Protein AF-A0A409WUB3-F1 (afdb_monomer)

pLDDT: mean 91.46, std 8.68, range [53.38, 98.31]

Sequence (181 aa):
MRLVFLELLDRIQNAMQERQILLDDRFRLLSNPNHILDSTLFHSLRDVDKRLANYLSQLVEFHAPPKHINIHPQYVVYHSFLHIALGSQKFLHEARRTLAQLPSLPANTTRRTELSAVLGNAIHDFQRDYFSLRDYGPPPSEFDTAHSSLVLRLPERIKLEALYRRHRLQRLLRRTDNAFS

Foldseek 3Di:
DQVVLVVLLVQLVVLLVVLLVLLVVVLVCLVPPDPVSNVVSVVVNVVSVVSNVVSLVVLVVVVAHDPPDPDGSLQSSLVSLLSQLLSLLVSLVSLVVSLVPDDPDPVCPVVNVVSVVVNVVSVVSNLVSVLVSVVSHDHDPPDDPPVRDPPDDPVRVVVSVVVSVVVVVVVVVVVVVVVVD

Nearest PDB structures (foldseek):
  5ffe-assembly1_A  TM=3.557E-01  e=1.210E+00  Synechocystis sp. PCC 6803
  3hiu-assembly1_A  TM=3.281E-01  e=1.092E+00  Xanthomonas campestris pv. campestris
  4fj3-assembly1_B  TM=2.546E-01  e=5.880E-01  Homo sapiens
  8wf6-assembly2_D  TM=2.613E-01  e=2.366E+00  Homo sapiens

Solvent-accessible surface area (backbone atoms only — not comparable to full-atom values): 10180 Å² total; per-residue (Å²): 109,63,67,62,51,54,52,48,52,50,52,44,53,53,43,52,52,53,44,49,52,48,49,54,55,52,56,52,35,72,79,55,76,48,71,70,59,52,52,52,45,51,53,51,44,53,52,40,52,52,51,44,54,54,49,47,54,58,44,57,72,57,81,57,51,50,91,97,49,94,60,54,44,69,55,55,47,51,50,50,34,48,52,51,23,50,52,31,44,51,50,33,50,51,38,50,50,52,52,70,70,51,67,96,44,80,90,38,48,66,59,50,53,50,39,50,52,52,35,54,52,29,52,52,50,23,52,54,33,43,45,52,33,58,72,74,46,78,79,58,94,87,55,71,65,90,85,62,68,82,91,60,57,69,70,56,43,53,53,52,50,54,52,46,54,52,52,53,51,54,55,52,54,56,53,53,59,67,74,78,110

Structure (mmCIF, N/CA/C/O backbone):
data_AF-A0A409WUB3-F1
#
_entry.id   AF-A0A409WUB3-F1
#
loop_
_atom_site.group_PDB
_atom_site.id
_atom_site.type_symbol
_atom_site.label_atom_id
_atom_site.label_alt_id
_atom_site.label_comp_id
_atom_site.label_asym_id
_atom_site.label_entity_id
_atom_site.label_seq_id
_atom_site.pdbx_PDB_ins_code
_atom_site.Cartn_x
_atom_site.Cartn_y
_atom_site.Cartn_z
_atom_site.occupancy
_atom_site.B_iso_or_equiv
_atom_site.auth_seq_id
_atom_site.auth_comp_id
_atom_site.auth_asym_id
_atom_site.auth_atom_id
_atom_site.pdbx_PDB_model_num
ATOM 1 N N . MET A 1 1 ? 10.260 -9.317 -27.998 1.00 78.56 1 MET A N 1
ATOM 2 C CA . MET A 1 1 ? 10.279 -8.173 -27.054 1.00 78.56 1 MET A CA 1
ATOM 3 C C . MET A 1 1 ? 8.949 -7.430 -26.967 1.00 78.56 1 MET A C 1
ATOM 5 O O . MET A 1 1 ? 8.454 -7.299 -25.861 1.00 78.56 1 MET A O 1
ATOM 9 N N . ARG A 1 2 ? 8.326 -6.994 -28.078 1.00 89.19 2 ARG A N 1
ATOM 10 C CA . ARG A 1 2 ? 7.034 -6.267 -28.036 1.00 89.19 2 ARG A CA 1
ATOM 11 C C . ARG A 1 2 ? 5.908 -7.029 -27.317 1.00 89.19 2 ARG A C 1
ATOM 13 O O . ARG A 1 2 ? 5.259 -6.454 -26.457 1.00 89.19 2 ARG A O 1
ATOM 20 N N . LEU A 1 3 ? 5.698 -8.304 -27.662 1.00 91.81 3 LEU A N 1
ATOM 21 C CA . LEU A 1 3 ? 4.639 -9.134 -27.067 1.00 91.81 3 LEU A CA 1
ATOM 22 C C . LEU A 1 3 ? 4.833 -9.295 -25.550 1.00 91.81 3 LEU A C 1
ATOM 24 O O . LEU A 1 3 ? 3.925 -9.002 -24.788 1.00 91.81 3 LEU A O 1
ATOM 28 N N . VAL A 1 4 ? 6.052 -9.658 -25.135 1.00 93.75 4 VAL A N 1
ATOM 29 C CA . VAL A 1 4 ? 6.435 -9.832 -23.722 1.00 93.75 4 VAL A CA 1
ATOM 30 C C . VAL A 1 4 ? 6.212 -8.551 -22.914 1.00 93.75 4 VAL A C 1
ATOM 32 O O . VAL A 1 4 ? 5.718 -8.606 -21.796 1.00 93.75 4 VAL A O 1
ATOM 35 N N . PHE A 1 5 ? 6.532 -7.387 -23.487 1.00 94.44 5 PHE A N 1
ATOM 36 C CA . PHE A 1 5 ? 6.306 -6.100 -22.830 1.00 94.44 5 PHE A CA 1
ATOM 37 C C . PHE A 1 5 ? 4.817 -5.819 -22.592 1.00 94.44 5 PHE A C 1
ATOM 39 O O . PHE A 1 5 ? 4.431 -5.430 -21.496 1.00 94.44 5 PHE A O 1
ATOM 46 N N . LEU A 1 6 ? 3.976 -6.030 -23.610 1.00 94.81 6 LEU A N 1
ATOM 47 C CA . LEU A 1 6 ? 2.531 -5.813 -23.497 1.00 94.81 6 LEU A CA 1
ATOM 48 C C . LEU A 1 6 ? 1.884 -6.793 -22.515 1.00 94.81 6 LEU A C 1
ATOM 50 O O . LEU A 1 6 ? 1.061 -6.382 -21.705 1.00 94.81 6 LEU A O 1
ATOM 54 N N . GLU A 1 7 ? 2.296 -8.059 -22.544 1.00 96.62 7 GLU A N 1
ATOM 55 C CA . GLU A 1 7 ? 1.851 -9.065 -21.578 1.00 96.62 7 GLU A CA 1
ATOM 56 C C . GLU A 1 7 ? 2.235 -8.680 -20.143 1.00 96.62 7 GLU A C 1
ATOM 58 O O . GLU A 1 7 ? 1.442 -8.836 -19.217 1.00 96.62 7 GLU A O 1
ATOM 63 N N . LEU A 1 8 ? 3.439 -8.137 -19.940 1.00 97.06 8 LEU A N 1
ATOM 64 C CA . LEU A 1 8 ? 3.875 -7.682 -18.625 1.00 97.06 8 LEU A CA 1
ATOM 65 C C . LEU A 1 8 ? 3.038 -6.499 -18.117 1.00 97.06 8 LEU A C 1
ATOM 67 O O . LEU A 1 8 ? 2.667 -6.481 -16.945 1.00 97.06 8 LEU A O 1
ATOM 71 N N . LEU A 1 9 ? 2.703 -5.543 -18.990 1.00 96.75 9 LEU A N 1
ATOM 72 C CA . L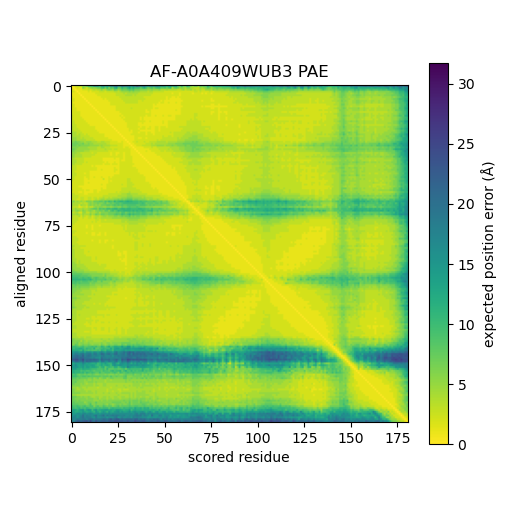EU A 1 9 ? 1.802 -4.440 -18.642 1.00 96.75 9 LEU A CA 1
ATOM 73 C C . LEU A 1 9 ? 0.407 -4.940 -18.252 1.00 96.75 9 LEU A C 1
ATOM 75 O O . LEU A 1 9 ? -0.133 -4.486 -17.246 1.00 96.75 9 LEU A O 1
ATOM 79 N N . ASP A 1 10 ? -0.142 -5.897 -19.001 1.00 97.81 10 ASP A N 1
ATOM 80 C CA . ASP A 1 10 ? -1.438 -6.510 -18.700 1.00 97.81 10 ASP A CA 1
ATOM 81 C C . ASP A 1 10 ? -1.422 -7.219 -17.335 1.00 97.81 10 ASP A C 1
ATOM 83 O O . ASP A 1 10 ? -2.277 -6.977 -16.484 1.00 97.81 10 ASP A O 1
ATOM 87 N N . ARG A 1 11 ? -0.377 -8.007 -17.050 1.00 98.25 11 ARG A N 1
ATOM 88 C CA . ARG A 1 11 ? -0.194 -8.656 -15.740 1.00 98.25 11 ARG A CA 1
ATOM 89 C C . ARG A 1 11 ? -0.104 -7.651 -14.590 1.00 98.25 11 ARG A C 1
ATOM 91 O O . ARG A 1 11 ? -0.680 -7.900 -13.531 1.00 98.25 11 ARG A O 1
ATOM 98 N N . ILE A 1 12 ? 0.597 -6.530 -14.783 1.00 98.06 12 ILE A N 1
ATOM 99 C CA . ILE A 1 12 ? 0.667 -5.449 -13.787 1.00 98.06 12 ILE A CA 1
ATOM 100 C C . ILE A 1 12 ? -0.721 -4.856 -13.566 1.00 98.06 12 ILE A C 1
ATOM 102 O O . ILE A 1 12 ? -1.158 -4.751 -12.423 1.00 98.06 12 ILE A O 1
ATOM 106 N N . GLN A 1 13 ? -1.433 -4.508 -14.637 1.00 97.75 13 GLN A N 1
ATOM 107 C CA . GLN A 1 13 ? -2.769 -3.928 -14.545 1.00 97.75 13 GLN A CA 1
ATOM 108 C C . GLN A 1 13 ? -3.751 -4.866 -13.830 1.00 97.75 13 GLN A C 1
ATOM 110 O O . GLN A 1 13 ? -4.440 -4.435 -12.905 1.00 97.75 13 GLN A O 1
ATOM 115 N N . ASN A 1 14 ? -3.768 -6.147 -14.197 1.00 98.31 14 ASN A N 1
ATOM 116 C CA . ASN A 1 14 ? -4.636 -7.150 -13.585 1.00 98.31 14 ASN A CA 1
ATOM 117 C C . ASN A 1 14 ? -4.323 -7.334 -12.094 1.00 98.31 14 ASN A C 1
ATOM 119 O O . ASN A 1 14 ? -5.230 -7.327 -11.263 1.00 98.31 14 ASN A O 1
ATOM 123 N N . ALA A 1 15 ? -3.042 -7.413 -11.725 1.00 98.31 15 ALA A N 1
ATOM 124 C CA . ALA A 1 15 ? -2.647 -7.524 -10.324 1.00 98.31 15 ALA A CA 1
ATOM 125 C C . ALA A 1 15 ? -2.965 -6.248 -9.519 1.00 98.31 15 ALA A C 1
ATOM 127 O O . ALA A 1 15 ? -3.346 -6.333 -8.353 1.00 98.31 15 ALA A O 1
ATOM 128 N N . MET A 1 16 ? -2.875 -5.061 -10.131 1.00 97.81 16 MET A N 1
ATOM 129 C CA . MET A 1 16 ? -3.297 -3.803 -9.504 1.00 97.81 16 MET A CA 1
ATOM 130 C C . MET A 1 16 ? -4.809 -3.768 -9.242 1.00 97.81 16 MET A C 1
ATOM 132 O O . MET A 1 16 ? -5.231 -3.326 -8.172 1.00 97.81 16 MET A O 1
ATOM 136 N N . GLN A 1 17 ? -5.622 -4.255 -10.185 1.00 98.06 17 GLN A N 1
ATOM 137 C CA . GLN A 1 17 ? -7.075 -4.370 -10.018 1.00 98.06 17 GLN A CA 1
ATOM 138 C C . GLN A 1 17 ? -7.440 -5.376 -8.924 1.00 98.06 17 GLN A C 1
ATOM 140 O O . GLN A 1 17 ? -8.234 -5.061 -8.040 1.00 98.06 17 GLN A O 1
ATOM 145 N N . GLU A 1 18 ? -6.812 -6.553 -8.932 1.00 98.31 18 GLU A N 1
ATOM 146 C CA . GLU A 1 18 ? -6.982 -7.572 -7.892 1.00 98.31 18 GLU A CA 1
ATOM 147 C C . GLU A 1 18 ? -6.646 -7.007 -6.505 1.00 98.31 18 GLU A C 1
ATOM 149 O O . GLU A 1 18 ? -7.435 -7.128 -5.566 1.00 98.31 18 GLU A O 1
ATOM 154 N N . ARG A 1 19 ? -5.514 -6.299 -6.385 1.00 97.69 19 ARG A N 1
ATOM 155 C CA . ARG A 1 19 ? -5.120 -5.621 -5.145 1.00 97.69 19 ARG A CA 1
ATOM 156 C C . ARG A 1 19 ? -6.186 -4.637 -4.667 1.00 97.69 19 ARG A C 1
ATOM 158 O O . ARG A 1 19 ? -6.451 -4.565 -3.468 1.00 97.69 19 ARG A O 1
ATOM 165 N N . GLN A 1 20 ? -6.770 -3.862 -5.581 1.00 97.00 20 GLN A N 1
ATOM 166 C CA . GLN A 1 20 ? -7.798 -2.881 -5.243 1.00 97.00 20 GLN A CA 1
ATOM 167 C C . GLN A 1 20 ? -9.065 -3.555 -4.705 1.00 97.00 20 GLN A C 1
ATOM 169 O O . GLN A 1 20 ? -9.574 -3.122 -3.675 1.00 97.00 20 GLN A O 1
ATOM 174 N N . ILE A 1 21 ? -9.513 -4.646 -5.334 1.00 97.75 21 ILE A N 1
ATOM 175 C CA . ILE A 1 21 ? -10.668 -5.433 -4.873 1.00 97.75 21 ILE A CA 1
ATOM 176 C C . ILE A 1 21 ? -10.427 -5.958 -3.453 1.00 97.75 21 ILE A C 1
ATOM 178 O O . ILE A 1 21 ? -11.263 -5.773 -2.571 1.00 97.75 21 ILE A O 1
ATOM 182 N N . LEU A 1 22 ? -9.252 -6.542 -3.200 1.00 97.81 22 LEU A N 1
ATOM 183 C CA . LEU A 1 22 ? -8.895 -7.049 -1.874 1.00 97.81 22 LEU A CA 1
ATOM 184 C C . LEU A 1 22 ? -8.850 -5.937 -0.816 1.00 97.81 22 LEU A C 1
ATOM 186 O O . LEU A 1 22 ? -9.275 -6.146 0.321 1.00 97.81 22 LEU A O 1
ATOM 190 N N . LEU A 1 23 ? -8.348 -4.748 -1.168 1.00 96.19 23 LEU A N 1
ATOM 191 C CA . LEU A 1 23 ? -8.393 -3.592 -0.273 1.00 96.19 23 LEU A CA 1
ATOM 192 C C . LEU A 1 23 ? -9.832 -3.160 0.011 1.00 96.19 23 LEU A C 1
ATOM 194 O O . LEU A 1 23 ? -10.158 -2.937 1.175 1.00 96.19 23 LEU A O 1
ATOM 198 N N . ASP A 1 24 ? -10.686 -3.072 -1.009 1.00 96.31 24 ASP A N 1
ATOM 199 C CA . ASP A 1 24 ? -12.105 -2.718 -0.873 1.00 96.31 24 ASP A CA 1
ATOM 200 C C . ASP A 1 24 ? -12.853 -3.696 0.042 1.00 96.31 24 ASP A C 1
ATOM 202 O O . ASP A 1 24 ? -13.622 -3.273 0.911 1.00 96.31 24 ASP A O 1
ATOM 206 N N . ASP A 1 25 ? -12.561 -4.992 -0.054 1.00 97.19 25 ASP A N 1
ATOM 207 C CA . ASP A 1 25 ? -13.107 -5.986 0.868 1.00 97.19 25 ASP A CA 1
ATOM 208 C C . ASP A 1 25 ? -12.578 -5.810 2.297 1.00 97.19 25 ASP A C 1
ATOM 210 O O . ASP A 1 25 ? -13.353 -5.875 3.255 1.00 97.19 25 ASP A O 1
ATOM 214 N N . ARG A 1 26 ? -11.294 -5.473 2.477 1.00 95.75 26 ARG A N 1
ATOM 215 C CA . ARG A 1 26 ? -10.769 -5.129 3.810 1.00 95.75 26 ARG A CA 1
ATOM 216 C C . ARG A 1 26 ? -11.382 -3.851 4.376 1.00 95.75 26 ARG A C 1
ATOM 218 O O . ARG A 1 26 ? -11.610 -3.788 5.583 1.00 95.75 26 ARG A O 1
ATOM 225 N N . PHE A 1 27 ? -11.701 -2.850 3.550 1.00 95.25 27 PHE A N 1
ATOM 226 C CA . PHE A 1 27 ? -12.435 -1.664 4.007 1.00 95.25 27 PHE A CA 1
ATOM 227 C C . PHE A 1 27 ? -13.792 -2.052 4.602 1.00 95.25 27 PHE A C 1
ATOM 229 O O . PHE A 1 27 ? -14.155 -1.556 5.668 1.00 95.25 27 PHE A O 1
ATOM 236 N N . ARG A 1 28 ? -14.520 -2.984 3.975 1.00 96.38 28 ARG A N 1
ATOM 237 C CA . ARG A 1 28 ? -15.814 -3.473 4.489 1.00 96.38 28 ARG A CA 1
ATOM 238 C C . ARG A 1 28 ? -15.680 -4.149 5.859 1.00 96.38 28 ARG A C 1
ATOM 240 O O . ARG A 1 28 ? -16.568 -4.006 6.702 1.00 96.38 28 ARG A O 1
ATOM 247 N N . LEU A 1 29 ? -14.553 -4.817 6.119 1.00 95.81 29 LEU A N 1
ATOM 248 C CA . LEU A 1 29 ? -14.263 -5.459 7.409 1.00 95.81 29 LEU A CA 1
ATOM 249 C C . LEU A 1 29 ? -13.993 -4.476 8.560 1.00 95.81 29 LEU A C 1
ATOM 251 O O . LEU A 1 29 ? -14.061 -4.858 9.735 1.00 95.81 29 LEU A O 1
ATOM 255 N N . LEU A 1 30 ? -13.737 -3.198 8.263 1.00 95.19 30 LEU A N 1
ATOM 256 C CA . LEU A 1 30 ? -13.683 -2.159 9.295 1.00 95.19 30 LEU A CA 1
ATOM 257 C C . LEU A 1 30 ? -15.065 -1.932 9.924 1.00 95.19 30 LEU A C 1
ATOM 259 O O . LEU A 1 30 ? -15.159 -1.716 11.133 1.00 95.19 30 LEU A O 1
ATOM 263 N N . SER A 1 31 ? -16.139 -2.047 9.143 1.00 93.00 31 SER A N 1
ATOM 264 C CA . SER A 1 31 ? -17.512 -1.933 9.648 1.00 93.00 31 SER A CA 1
ATOM 265 C C . SER A 1 31 ? -18.049 -3.264 10.173 1.00 93.00 31 SER A C 1
ATOM 267 O O . SER A 1 31 ? -18.654 -3.290 11.240 1.00 93.00 31 SER A O 1
ATOM 269 N N . ASN A 1 32 ? -17.781 -4.364 9.465 1.00 94.00 32 ASN A N 1
ATOM 270 C CA . ASN A 1 32 ? -18.314 -5.692 9.779 1.00 94.00 32 ASN A CA 1
ATOM 271 C C . ASN A 1 32 ? -17.167 -6.692 9.994 1.00 94.00 32 ASN A C 1
ATOM 273 O O . ASN A 1 32 ? -16.724 -7.319 9.031 1.00 94.00 32 ASN A O 1
ATOM 277 N N . PRO A 1 33 ? -16.639 -6.830 11.223 1.00 92.50 33 PRO A N 1
ATOM 278 C CA . PRO A 1 33 ? -15.466 -7.658 11.460 1.00 92.50 33 PRO A CA 1
ATOM 279 C C . PRO A 1 33 ? -15.701 -9.140 11.185 1.00 92.50 33 PRO A C 1
ATOM 281 O O . PRO A 1 33 ? -16.691 -9.727 11.611 1.00 92.50 33 PRO A O 1
ATOM 284 N N . ASN A 1 34 ? -14.716 -9.756 10.536 1.00 95.06 34 ASN A N 1
ATOM 285 C CA . ASN A 1 34 ? -14.600 -11.199 10.385 1.00 95.06 34 ASN A CA 1
ATOM 286 C C . ASN A 1 34 ? -13.110 -11.559 10.346 1.00 95.06 34 ASN A C 1
ATOM 288 O O . ASN A 1 34 ? -12.429 -11.286 9.360 1.00 95.06 34 ASN A O 1
ATOM 292 N N . HIS A 1 35 ? -12.595 -12.153 11.425 1.00 90.44 35 HIS A N 1
ATOM 293 C CA . HIS A 1 35 ? -11.160 -12.425 11.572 1.00 90.44 35 HIS A CA 1
ATOM 294 C C . HIS A 1 35 ? -10.625 -13.450 10.570 1.00 90.44 35 HIS A C 1
ATOM 296 O O . HIS A 1 35 ? -9.493 -13.321 10.106 1.00 90.44 35 HIS A O 1
ATOM 302 N N . ILE A 1 36 ? -11.432 -14.456 10.222 1.00 94.50 36 ILE A N 1
ATOM 303 C CA . ILE A 1 36 ? -11.041 -15.488 9.253 1.00 94.50 36 ILE A CA 1
ATOM 304 C C . ILE A 1 36 ? -10.903 -14.848 7.871 1.00 94.50 36 ILE A C 1
ATOM 306 O O . ILE A 1 36 ? -9.905 -15.064 7.176 1.00 94.50 36 ILE A O 1
ATOM 310 N N . LEU A 1 37 ? -11.872 -14.005 7.500 1.00 95.56 37 LEU A N 1
ATOM 311 C CA . LEU A 1 37 ? -11.831 -13.288 6.233 1.00 95.56 37 LEU A CA 1
ATOM 312 C C . LEU A 1 37 ? -10.697 -12.253 6.204 1.00 95.56 37 LEU A C 1
ATOM 314 O O . LEU A 1 37 ? -9.957 -12.231 5.228 1.00 95.56 37 LEU A O 1
ATOM 318 N N . ASP A 1 38 ? -10.487 -11.461 7.264 1.00 93.00 38 ASP A N 1
ATOM 319 C CA . ASP A 1 38 ? -9.396 -10.468 7.301 1.00 93.00 38 ASP A CA 1
ATOM 320 C C . ASP A 1 38 ? -8.023 -11.134 7.171 1.00 93.00 38 ASP A C 1
ATOM 322 O O . ASP A 1 38 ? -7.191 -10.680 6.390 1.00 93.00 38 ASP A O 1
ATOM 326 N N . SER A 1 39 ? -7.804 -12.257 7.864 1.00 92.88 39 SER A N 1
ATOM 327 C CA . SER A 1 39 ? -6.570 -13.035 7.721 1.00 92.88 39 SER A CA 1
ATOM 328 C C . SER A 1 39 ? -6.385 -13.527 6.283 1.00 92.88 39 SER A C 1
ATOM 330 O O . SER A 1 39 ? -5.308 -13.372 5.708 1.00 92.88 39 SER A O 1
ATOM 332 N N . THR A 1 40 ? -7.436 -14.061 5.658 1.00 97.38 40 THR A N 1
ATOM 333 C CA . THR A 1 40 ? -7.383 -14.550 4.269 1.00 97.38 40 THR A CA 1
ATOM 334 C C . THR A 1 40 ? -7.072 -13.422 3.281 1.00 97.38 40 THR A C 1
ATOM 336 O O . THR A 1 40 ? -6.190 -13.560 2.429 1.00 97.38 40 THR A O 1
ATOM 339 N N . LEU A 1 41 ? -7.742 -12.274 3.423 1.00 96.38 41 LEU A N 1
ATOM 340 C CA . LEU A 1 41 ? -7.510 -11.093 2.591 1.00 96.38 41 LEU A CA 1
ATOM 341 C C . LEU A 1 41 ? -6.106 -10.519 2.802 1.00 96.38 41 LEU A C 1
ATOM 343 O O . LEU A 1 41 ? -5.463 -10.105 1.842 1.00 96.38 41 LEU A O 1
ATOM 347 N N . PHE A 1 42 ? -5.602 -10.525 4.037 1.00 92.88 42 PHE A N 1
ATOM 348 C CA . PHE A 1 42 ? -4.244 -10.08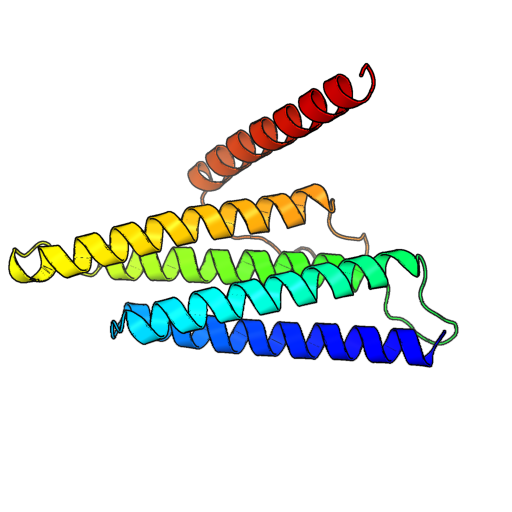6 4.344 1.00 92.88 42 PHE A CA 1
ATOM 349 C C . PHE A 1 42 ? -3.189 -10.938 3.627 1.00 92.88 42 PHE A C 1
ATOM 351 O O . PHE A 1 42 ? -2.283 -10.386 3.002 1.00 92.88 42 PHE A O 1
ATOM 358 N N . HIS A 1 43 ? -3.311 -12.268 3.666 1.00 94.94 43 HIS A N 1
ATOM 359 C CA . HIS A 1 43 ? -2.390 -13.154 2.947 1.00 94.94 43 HIS A CA 1
ATOM 360 C C . HIS A 1 43 ? -2.498 -12.962 1.429 1.00 94.94 43 HIS A C 1
ATOM 362 O O . HIS A 1 43 ? -1.476 -12.792 0.766 1.00 94.94 43 HIS A O 1
ATOM 368 N N . SER A 1 44 ? -3.722 -12.863 0.904 1.00 97.88 44 SER A N 1
ATOM 369 C CA . SER A 1 44 ? -3.967 -12.623 -0.526 1.00 97.88 44 SER A CA 1
ATOM 370 C C . SER A 1 44 ? -3.335 -11.308 -1.001 1.00 97.88 44 SER A C 1
ATOM 372 O O . SER A 1 44 ? -2.675 -11.273 -2.037 1.00 97.88 44 SER A O 1
ATOM 374 N N . LEU A 1 45 ? -3.449 -10.231 -0.211 1.00 96.12 45 LEU A N 1
ATOM 375 C CA . LEU A 1 45 ? -2.794 -8.953 -0.507 1.00 96.12 45 LEU A CA 1
ATOM 376 C C . LEU A 1 45 ? -1.272 -9.080 -0.544 1.00 96.12 45 LEU A C 1
ATOM 378 O O . LEU A 1 45 ? -0.645 -8.525 -1.440 1.00 96.12 45 LEU A O 1
ATOM 382 N N . ARG A 1 46 ? -0.666 -9.822 0.392 1.00 94.94 46 ARG A N 1
ATOM 383 C CA . ARG A 1 46 ? 0.789 -10.043 0.392 1.00 94.94 46 ARG A CA 1
ATOM 384 C C . ARG A 1 46 ? 1.255 -10.811 -0.841 1.00 94.94 46 ARG A C 1
ATOM 386 O O . ARG A 1 46 ? 2.319 -10.499 -1.377 1.00 94.94 46 ARG A O 1
ATOM 393 N N . ASP A 1 47 ? 0.474 -11.784 -1.295 1.00 97.50 47 ASP A N 1
ATOM 394 C CA . ASP A 1 47 ? 0.789 -12.557 -2.495 1.00 97.50 47 ASP A CA 1
ATOM 395 C C . ASP A 1 47 ? 0.669 -11.706 -3.764 1.00 97.50 47 ASP A C 1
ATOM 397 O O . ASP A 1 47 ? 1.542 -11.766 -4.638 1.00 97.50 47 ASP A O 1
ATOM 401 N N . VAL A 1 48 ? -0.360 -10.858 -3.852 1.00 97.94 48 VAL A N 1
ATOM 402 C CA . VAL A 1 48 ? -0.506 -9.874 -4.935 1.00 97.94 48 VAL A CA 1
ATOM 403 C C . VAL A 1 48 ? 0.634 -8.854 -4.913 1.00 97.94 48 VAL A C 1
ATOM 405 O O . VAL A 1 48 ? 1.260 -8.635 -5.949 1.00 97.94 48 VAL A O 1
ATOM 408 N N . ASP A 1 49 ? 0.971 -8.291 -3.749 1.00 95.62 49 ASP A N 1
ATOM 409 C CA . ASP A 1 49 ? 2.085 -7.346 -3.583 1.00 95.62 49 ASP A CA 1
ATOM 410 C C . ASP A 1 49 ? 3.416 -7.973 -4.041 1.00 95.62 49 ASP A C 1
ATOM 412 O O . ASP A 1 49 ? 4.212 -7.329 -4.728 1.00 95.62 49 ASP A O 1
ATOM 416 N N . LYS A 1 50 ? 3.652 -9.254 -3.722 1.00 96.12 50 LYS A N 1
ATOM 417 C CA . LYS A 1 50 ? 4.846 -9.993 -4.162 1.00 96.12 50 LYS A CA 1
ATOM 418 C C . LYS A 1 50 ? 4.873 -10.190 -5.679 1.00 96.12 50 LYS A C 1
ATOM 420 O O . LYS A 1 50 ? 5.925 -10.016 -6.295 1.00 96.12 50 LYS A O 1
ATOM 425 N N . ARG A 1 51 ? 3.740 -10.546 -6.294 1.00 97.75 51 ARG A N 1
ATOM 426 C CA . ARG A 1 51 ? 3.634 -10.663 -7.759 1.00 97.75 51 ARG A CA 1
ATOM 427 C C . ARG A 1 51 ? 3.876 -9.320 -8.441 1.00 97.75 51 ARG A C 1
ATOM 429 O O . ARG A 1 51 ? 4.685 -9.262 -9.363 1.00 97.75 51 ARG A O 1
ATOM 436 N N . LEU A 1 52 ? 3.254 -8.250 -7.946 1.00 97.62 52 LEU A N 1
ATOM 437 C CA . LEU A 1 52 ? 3.467 -6.889 -8.439 1.00 97.62 52 LEU A CA 1
ATOM 438 C C . LEU A 1 52 ? 4.937 -6.489 -8.353 1.00 97.62 52 LEU A C 1
ATOM 440 O O . LEU A 1 52 ? 5.490 -6.043 -9.351 1.00 97.62 52 LEU A O 1
ATOM 444 N N . ALA A 1 53 ? 5.598 -6.713 -7.215 1.00 95.56 53 ALA A N 1
ATOM 445 C CA . ALA A 1 53 ? 7.021 -6.409 -7.068 1.00 95.56 53 ALA A CA 1
ATOM 446 C C . ALA A 1 53 ? 7.880 -7.107 -8.139 1.00 95.56 53 ALA A C 1
ATOM 448 O O . ALA A 1 53 ? 8.741 -6.468 -8.740 1.00 95.56 53 ALA A O 1
ATOM 449 N N . ASN A 1 54 ? 7.597 -8.382 -8.431 1.00 97.19 54 ASN A N 1
ATOM 450 C CA . ASN A 1 54 ? 8.298 -9.137 -9.472 1.00 97.19 54 ASN A CA 1
ATOM 451 C C . ASN A 1 54 ? 8.001 -8.617 -10.888 1.00 97.19 54 ASN A C 1
ATOM 453 O O . ASN A 1 54 ? 8.897 -8.551 -11.726 1.00 97.19 54 ASN A O 1
ATOM 457 N N . TYR A 1 55 ? 6.752 -8.253 -11.186 1.00 97.81 55 TYR A N 1
ATOM 458 C CA . TYR A 1 55 ? 6.407 -7.715 -12.503 1.00 97.81 55 TYR A CA 1
ATOM 459 C C . TYR A 1 55 ? 7.019 -6.330 -12.722 1.00 97.81 55 TYR A C 1
ATOM 461 O O . TYR A 1 55 ? 7.549 -6.047 -13.795 1.00 97.81 55 TYR A O 1
ATOM 469 N N . LEU A 1 56 ? 7.013 -5.484 -11.692 1.00 96.38 56 LEU A N 1
ATOM 470 C CA . LEU A 1 56 ? 7.644 -4.171 -11.736 1.00 96.38 56 LEU A CA 1
ATOM 471 C C . LEU A 1 56 ? 9.165 -4.284 -11.884 1.00 96.38 56 LEU A C 1
ATOM 473 O O . LEU A 1 56 ? 9.738 -3.525 -12.661 1.00 96.38 56 LEU A O 1
ATOM 477 N N . SER A 1 57 ? 9.821 -5.245 -11.219 1.00 94.75 57 SER A N 1
ATOM 478 C CA . SER A 1 57 ? 11.263 -5.460 -11.403 1.00 94.75 57 SER A CA 1
ATOM 479 C C . SER A 1 57 ? 11.598 -5.902 -12.827 1.00 94.75 57 S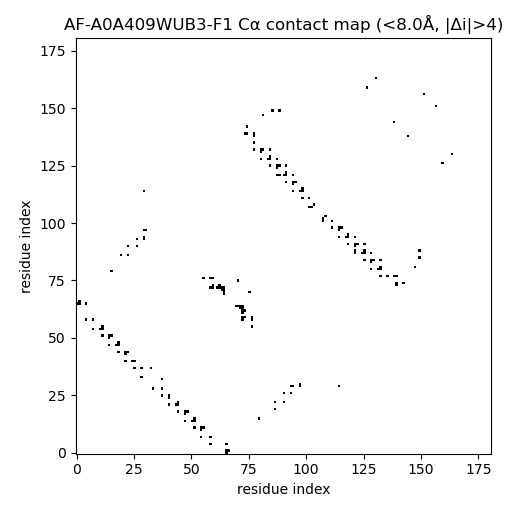ER A C 1
ATOM 481 O O . SER A 1 57 ? 12.517 -5.348 -13.420 1.00 94.75 57 SER A O 1
ATOM 483 N N . GLN A 1 58 ? 10.811 -6.813 -13.411 1.00 95.31 58 GLN A N 1
ATOM 484 C CA . GLN A 1 58 ? 10.955 -7.205 -14.821 1.00 95.31 58 GLN A CA 1
ATOM 485 C C . GLN A 1 58 ? 10.732 -6.018 -15.766 1.00 95.31 58 GLN A C 1
ATOM 487 O O . GLN A 1 58 ? 11.411 -5.891 -16.780 1.00 95.31 58 GLN A O 1
ATOM 492 N N . LEU A 1 59 ? 9.799 -5.117 -15.441 1.00 94.62 59 LEU A N 1
ATOM 493 C CA . LEU A 1 59 ? 9.497 -3.971 -16.295 1.00 94.62 59 LEU A CA 1
ATOM 494 C C . LEU A 1 59 ? 10.660 -2.967 -16.323 1.00 94.62 59 LEU A C 1
ATOM 496 O O . LEU A 1 59 ? 10.934 -2.374 -17.367 1.00 94.62 59 LEU A O 1
ATOM 500 N N . VAL A 1 60 ? 11.375 -2.810 -15.204 1.00 91.50 60 VAL A N 1
ATOM 501 C CA . VAL A 1 60 ? 12.570 -1.954 -15.110 1.00 91.50 60 VAL A CA 1
ATOM 502 C C . VAL A 1 60 ? 13.700 -2.442 -16.028 1.00 91.50 60 VAL A C 1
ATOM 504 O O . VAL A 1 60 ? 14.417 -1.608 -16.585 1.00 91.50 60 VAL A O 1
ATOM 507 N N . GLU A 1 61 ? 13.829 -3.753 -16.255 1.00 92.62 61 GLU A N 1
ATOM 508 C CA . GLU A 1 61 ? 14.872 -4.341 -17.117 1.00 92.62 61 GLU A CA 1
ATOM 509 C C . GLU A 1 61 ? 14.741 -3.940 -18.595 1.00 92.62 61 GLU A C 1
ATOM 511 O O . GLU A 1 61 ? 15.721 -3.981 -19.336 1.00 92.62 61 GLU A O 1
ATOM 516 N N . PHE A 1 62 ? 13.558 -3.503 -19.045 1.00 88.88 62 PHE A N 1
ATOM 517 C CA . PHE A 1 62 ? 13.381 -3.057 -20.429 1.00 88.88 62 PHE A CA 1
ATOM 518 C C . PHE A 1 62 ? 14.098 -1.734 -20.731 1.00 88.88 62 PHE A C 1
ATOM 520 O O . PHE A 1 62 ? 14.402 -1.495 -21.897 1.00 88.88 62 PHE A O 1
ATOM 527 N N . HIS A 1 63 ? 14.392 -0.906 -19.714 1.00 84.88 63 HIS A N 1
ATOM 528 C CA . HIS A 1 63 ? 14.994 0.442 -19.770 1.00 84.88 63 HIS A CA 1
ATOM 529 C C . HIS A 1 63 ? 14.251 1.487 -20.634 1.00 84.88 63 HIS A C 1
ATOM 531 O O . HIS A 1 63 ? 14.025 2.607 -20.178 1.00 84.88 63 HIS A O 1
ATOM 537 N N . ALA A 1 64 ? 13.844 1.130 -21.850 1.00 88.69 64 ALA A N 1
ATOM 538 C CA . ALA A 1 64 ? 13.088 1.917 -22.812 1.00 88.69 64 ALA A CA 1
ATOM 539 C C . ALA A 1 64 ? 11.936 1.077 -23.404 1.00 88.69 64 ALA A C 1
ATOM 541 O O . ALA A 1 64 ? 12.027 -0.153 -23.472 1.00 88.69 64 ALA A O 1
ATOM 542 N N . PRO A 1 65 ? 10.837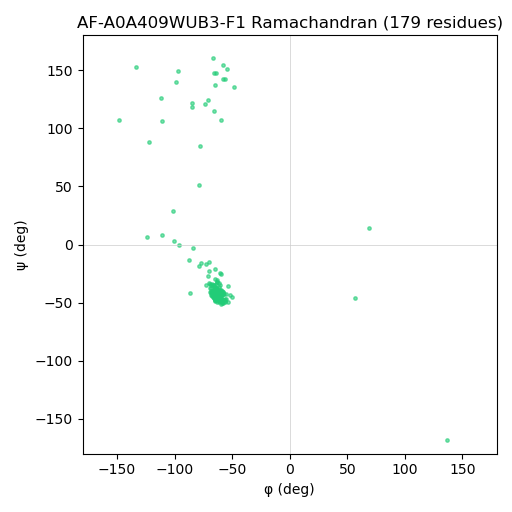 1.710 -23.847 1.00 90.19 65 PRO A N 1
ATOM 543 C CA . PRO A 1 65 ? 9.750 0.978 -24.480 1.00 90.19 65 PRO A CA 1
ATOM 544 C 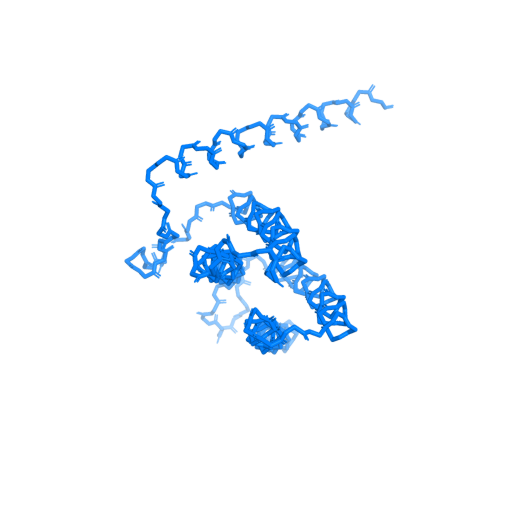C . PRO A 1 65 ? 10.181 0.359 -25.824 1.00 90.19 65 PRO A C 1
ATOM 546 O O . PRO A 1 65 ? 10.982 0.949 -26.556 1.00 90.19 65 PRO A O 1
ATOM 549 N N . PRO A 1 66 ? 9.631 -0.809 -26.208 1.00 91.00 66 PRO A N 1
ATOM 550 C CA . PRO A 1 66 ? 9.818 -1.353 -27.551 1.00 91.00 66 PRO A CA 1
ATOM 551 C C . PRO A 1 66 ? 9.324 -0.389 -28.641 1.00 91.00 66 PRO A C 1
ATOM 553 O O . PRO A 1 66 ? 8.398 0.393 -28.420 1.00 91.00 66 PRO A O 1
ATOM 556 N N . LYS A 1 67 ? 9.884 -0.496 -29.857 1.00 91.12 67 LYS A N 1
ATOM 557 C CA . LYS A 1 67 ? 9.455 0.316 -31.012 1.00 91.12 67 LYS A CA 1
ATOM 558 C C . LYS A 1 67 ? 7.928 0.291 -31.173 1.00 91.12 67 LYS A C 1
ATOM 560 O O . LYS A 1 67 ? 7.318 -0.780 -31.133 1.00 91.12 67 LYS A O 1
ATOM 565 N N . HIS A 1 68 ? 7.349 1.467 -31.419 1.00 89.19 68 HIS A N 1
ATOM 566 C CA . HIS A 1 68 ? 5.907 1.696 -31.600 1.00 89.19 68 HIS A CA 1
ATOM 567 C C . HIS A 1 68 ? 5.041 1.522 -30.340 1.00 89.19 68 HIS A C 1
ATOM 569 O O . HIS A 1 68 ? 3.819 1.447 -30.452 1.00 89.19 68 HIS A O 1
ATOM 575 N N . ILE A 1 69 ? 5.643 1.470 -29.148 1.00 89.19 69 ILE A N 1
ATOM 576 C CA . ILE A 1 69 ? 4.930 1.562 -27.871 1.00 89.19 69 ILE A CA 1
ATOM 577 C C . ILE A 1 69 ? 5.308 2.887 -27.205 1.00 89.19 69 ILE A C 1
ATOM 579 O O . ILE A 1 69 ? 6.486 3.160 -27.012 1.00 89.19 69 ILE A O 1
ATOM 583 N N . ASN A 1 70 ? 4.309 3.694 -26.843 1.00 89.00 70 ASN A N 1
ATOM 584 C CA . ASN A 1 70 ? 4.503 5.010 -26.219 1.00 89.00 70 ASN A CA 1
ATOM 585 C C . ASN A 1 70 ? 4.273 4.989 -24.695 1.00 89.00 70 ASN A C 1
ATOM 587 O O . ASN A 1 70 ? 3.796 5.956 -24.113 1.00 89.00 70 ASN A O 1
ATOM 591 N N . ILE A 1 71 ? 4.524 3.845 -24.054 1.00 89.56 71 ILE A N 1
ATOM 592 C CA . ILE A 1 71 ? 4.321 3.655 -22.614 1.00 89.56 71 ILE A CA 1
ATOM 593 C C . ILE A 1 71 ? 5.689 3.505 -21.966 1.00 89.56 71 ILE A C 1
ATOM 595 O O . ILE A 1 71 ? 6.331 2.463 -22.103 1.00 89.56 71 ILE A O 1
ATOM 599 N N . HIS A 1 72 ? 6.134 4.537 -21.254 1.00 91.06 72 HIS A N 1
ATOM 600 C CA . HIS A 1 72 ? 7.427 4.510 -20.584 1.00 91.06 72 HIS A CA 1
ATOM 601 C C . HIS A 1 72 ? 7.406 3.557 -19.373 1.00 91.06 72 HIS A C 1
ATOM 603 O O . HIS A 1 72 ? 6.595 3.747 -18.463 1.00 91.06 72 HIS A O 1
ATOM 609 N N . PRO A 1 73 ? 8.321 2.567 -19.299 1.00 92.19 73 PRO A N 1
ATOM 610 C CA . PRO A 1 73 ? 8.405 1.629 -18.173 1.00 92.19 73 PRO A CA 1
ATOM 611 C C . PRO A 1 73 ? 8.477 2.340 -16.818 1.00 92.19 73 PRO A C 1
ATOM 613 O O . PRO A 1 73 ? 7.769 1.993 -15.876 1.00 92.19 73 PRO A O 1
ATOM 616 N N . GLN A 1 74 ? 9.286 3.400 -16.746 1.00 91.12 74 GLN A N 1
ATOM 617 C CA . GLN A 1 74 ? 9.501 4.162 -15.518 1.00 91.12 74 GLN A CA 1
ATOM 618 C C . GLN A 1 74 ? 8.235 4.862 -15.018 1.00 91.12 74 GLN A C 1
ATOM 620 O O . GLN A 1 74 ? 8.034 4.972 -13.808 1.00 91.12 74 GLN A O 1
ATOM 625 N N . TYR A 1 75 ? 7.382 5.313 -15.942 1.00 91.69 75 TYR A N 1
ATOM 626 C CA . TYR A 1 75 ? 6.092 5.910 -15.621 1.00 91.69 75 TYR A CA 1
ATOM 627 C C . TYR A 1 75 ? 5.172 4.878 -14.969 1.00 91.69 75 TYR A C 1
ATOM 629 O O . TYR A 1 75 ? 4.620 5.129 -13.901 1.00 91.69 75 TYR A O 1
ATOM 637 N N . VAL A 1 76 ? 5.063 3.688 -15.567 1.00 93.56 76 VAL A N 1
ATOM 638 C CA . VAL A 1 76 ? 4.214 2.602 -15.054 1.00 93.56 76 VAL A CA 1
ATOM 639 C C . VAL A 1 76 ? 4.671 2.155 -13.668 1.00 93.56 76 VAL A C 1
ATOM 641 O O . VAL A 1 76 ? 3.841 1.977 -12.775 1.00 93.56 76 VAL A O 1
ATOM 644 N N . VAL A 1 77 ? 5.983 2.016 -13.458 1.00 94.69 77 VAL A N 1
ATOM 645 C CA . VAL A 1 77 ? 6.536 1.627 -12.154 1.00 94.69 77 VAL A CA 1
ATOM 646 C C . VAL A 1 77 ? 6.262 2.693 -11.098 1.00 94.69 77 VAL A C 1
ATOM 648 O O . VAL A 1 77 ? 5.743 2.366 -10.029 1.00 94.69 77 VAL A O 1
ATOM 651 N N . TYR A 1 78 ? 6.525 3.967 -11.410 1.00 93.81 78 TYR A N 1
ATOM 652 C CA . TYR A 1 78 ? 6.229 5.070 -10.496 1.00 93.81 78 TYR A CA 1
ATOM 653 C C . TYR A 1 78 ? 4.742 5.113 -10.129 1.00 93.81 78 TYR A C 1
ATOM 655 O O . TYR A 1 78 ? 4.389 5.139 -8.950 1.00 93.81 78 TYR A O 1
ATOM 663 N N . HIS A 1 79 ? 3.870 5.071 -11.139 1.00 93.31 79 HIS A N 1
ATOM 664 C CA . HIS A 1 79 ? 2.423 5.110 -10.961 1.00 93.31 79 HIS A CA 1
ATOM 665 C C . HIS A 1 79 ? 1.926 3.934 -10.109 1.00 93.31 79 HIS A C 1
ATOM 667 O O . HIS A 1 79 ? 1.074 4.114 -9.242 1.00 93.31 79 HIS A O 1
ATOM 673 N N . SER A 1 80 ? 2.492 2.740 -10.299 1.00 95.69 80 SER A N 1
ATOM 674 C CA . SER A 1 80 ? 2.140 1.555 -9.510 1.00 95.69 80 SER A CA 1
ATOM 675 C C . SER A 1 80 ? 2.516 1.725 -8.038 1.00 95.69 80 SER A C 1
ATOM 677 O O . SER A 1 80 ? 1.672 1.514 -7.168 1.00 95.69 80 SER A O 1
ATOM 679 N N . PHE A 1 81 ? 3.740 2.181 -7.738 1.00 95.12 81 PHE A N 1
ATOM 680 C CA . PHE A 1 81 ? 4.146 2.468 -6.358 1.00 95.12 81 PHE A CA 1
ATOM 681 C C . PHE A 1 81 ? 3.307 3.576 -5.719 1.00 95.12 81 PHE A C 1
ATOM 683 O O . PHE A 1 81 ? 2.926 3.463 -4.552 1.00 95.12 81 PHE A O 1
ATOM 690 N N . LEU A 1 82 ? 2.982 4.624 -6.478 1.00 94.50 82 LEU A N 1
ATOM 691 C CA . LEU A 1 82 ? 2.134 5.709 -6.002 1.00 94.50 82 LEU A CA 1
ATOM 692 C C . LEU A 1 82 ? 0.727 5.207 -5.667 1.00 94.50 82 LEU A C 1
ATOM 694 O O . LEU A 1 82 ? 0.226 5.476 -4.577 1.00 94.50 82 LEU A O 1
ATOM 698 N N . HIS A 1 83 ? 0.110 4.437 -6.562 1.00 94.31 83 HIS A N 1
ATOM 699 C CA . HIS A 1 83 ? -1.211 3.857 -6.340 1.00 94.31 83 HIS A CA 1
ATOM 700 C C . HIS A 1 83 ? -1.219 2.905 -5.134 1.00 94.31 83 HIS A C 1
ATOM 702 O O . HIS A 1 83 ? -2.145 2.928 -4.323 1.00 94.31 83 HIS A O 1
ATOM 708 N N . ILE A 1 84 ? -0.169 2.095 -4.972 1.00 95.44 84 ILE A N 1
ATOM 709 C CA . ILE A 1 84 ? 0.011 1.214 -3.811 1.00 95.44 84 ILE A CA 1
ATOM 710 C C . ILE A 1 84 ? 0.039 2.024 -2.506 1.00 95.44 84 ILE A C 1
ATOM 712 O O . ILE A 1 84 ? -0.738 1.722 -1.594 1.00 95.44 84 ILE A O 1
ATOM 716 N N . ALA A 1 85 ? 0.861 3.079 -2.452 1.00 95.19 85 ALA A N 1
ATOM 717 C CA . ALA A 1 85 ? 0.990 3.959 -1.292 1.00 95.19 85 ALA A CA 1
ATOM 718 C C . ALA A 1 85 ? -0.302 4.739 -0.988 1.00 95.19 85 ALA A C 1
ATOM 720 O O . ALA A 1 85 ? -0.670 4.889 0.176 1.00 95.19 85 ALA A O 1
ATOM 721 N N . LEU A 1 86 ? -1.022 5.204 -2.013 1.00 94.00 86 LEU A N 1
ATOM 722 C CA . LEU A 1 86 ? -2.324 5.861 -1.851 1.00 94.00 86 LEU A CA 1
ATOM 723 C C . LEU A 1 86 ? -3.375 4.894 -1.292 1.00 94.00 86 LEU A C 1
ATOM 725 O O . LEU A 1 86 ? -4.134 5.260 -0.395 1.00 94.00 86 LEU A O 1
ATOM 729 N N . GLY A 1 87 ? -3.396 3.648 -1.773 1.00 94.19 87 GLY A N 1
ATOM 730 C CA . GLY A 1 87 ? -4.298 2.612 -1.272 1.00 94.19 87 GLY A CA 1
ATOM 731 C C . GLY A 1 87 ? -4.082 2.314 0.215 1.00 94.19 87 GLY A C 1
ATOM 732 O O . GLY A 1 87 ? -5.044 2.308 0.987 1.00 94.19 87 GLY A O 1
ATOM 733 N N . SER A 1 88 ? -2.828 2.138 0.648 1.00 95.56 88 SER A N 1
ATOM 734 C CA . SER A 1 88 ? -2.517 1.924 2.069 1.00 95.56 88 SER A CA 1
ATOM 735 C C . SER A 1 88 ? -2.757 3.173 2.919 1.00 95.56 88 SER A C 1
ATOM 737 O O . SER A 1 88 ? -3.254 3.055 4.041 1.00 95.56 88 SER A O 1
ATOM 739 N N . GLN A 1 89 ? -2.520 4.374 2.379 1.00 94.88 89 GLN A N 1
ATOM 740 C CA . GLN A 1 89 ? -2.885 5.627 3.045 1.00 94.88 89 GLN A CA 1
ATOM 741 C C . GLN A 1 89 ? -4.399 5.720 3.286 1.00 94.88 89 GLN A C 1
ATOM 743 O O . GLN A 1 89 ? -4.842 6.052 4.388 1.00 94.88 89 GLN A O 1
ATOM 748 N N . LYS A 1 90 ? -5.207 5.415 2.265 1.00 94.88 90 LYS A N 1
ATOM 749 C CA . LYS A 1 90 ? -6.670 5.429 2.361 1.00 94.88 90 LYS A CA 1
ATOM 750 C C . LYS A 1 90 ? -7.150 4.440 3.426 1.00 94.88 90 LYS A C 1
ATOM 752 O O . LYS A 1 90 ? -7.962 4.810 4.271 1.00 94.88 90 LYS A O 1
ATOM 757 N N . PHE A 1 91 ? -6.601 3.222 3.443 1.00 95.50 91 PHE A N 1
ATOM 758 C CA . PHE A 1 91 ? -6.945 2.206 4.444 1.00 95.50 91 PHE A CA 1
ATOM 759 C C . PHE A 1 91 ? -6.591 2.652 5.864 1.00 95.50 91 PHE A C 1
ATOM 761 O O . PHE A 1 91 ? -7.417 2.564 6.772 1.00 95.50 91 PHE A O 1
ATOM 768 N N . LEU A 1 92 ? -5.399 3.225 6.043 1.00 95.56 92 LEU A N 1
ATOM 769 C CA . LEU A 1 92 ? -4.975 3.833 7.301 1.00 95.56 92 LEU A CA 1
ATOM 770 C C . LEU A 1 92 ? -5.962 4.908 7.784 1.00 95.56 92 LEU A C 1
ATOM 772 O O . LEU A 1 92 ? -6.328 4.928 8.963 1.00 95.56 92 LEU A O 1
ATOM 776 N N . HIS A 1 93 ? -6.395 5.809 6.900 1.00 94.56 93 HIS A N 1
ATOM 777 C CA . HIS A 1 93 ? -7.335 6.869 7.263 1.00 94.56 93 HIS A CA 1
ATOM 778 C C . HIS A 1 93 ? -8.708 6.324 7.668 1.00 94.56 93 HIS A C 1
ATOM 780 O O . HIS A 1 93 ? -9.235 6.757 8.695 1.00 94.56 93 HIS A O 1
ATOM 786 N N . GLU A 1 94 ? -9.252 5.349 6.942 1.00 95.50 94 GLU A N 1
ATOM 787 C CA . GLU A 1 94 ? -10.538 4.741 7.301 1.00 95.50 94 GLU A CA 1
ATOM 788 C C . GLU A 1 94 ? -10.457 3.924 8.595 1.00 95.50 94 GLU A C 1
ATOM 790 O O . GLU A 1 94 ? -11.360 4.013 9.428 1.00 95.50 94 GLU A O 1
ATOM 795 N N . ALA A 1 95 ? -9.356 3.209 8.849 1.00 96.00 95 ALA A N 1
ATOM 796 C CA . ALA A 1 95 ? -9.153 2.508 10.119 1.00 96.00 95 ALA A CA 1
ATOM 797 C C . ALA A 1 95 ? -9.122 3.491 11.305 1.00 96.00 95 ALA A C 1
ATOM 799 O O . ALA A 1 95 ? -9.789 3.273 12.321 1.00 96.00 95 ALA A O 1
ATOM 800 N N . ARG A 1 96 ? -8.411 4.622 11.162 1.00 95.88 96 ARG A N 1
ATOM 801 C CA . ARG A 1 96 ? -8.402 5.699 12.172 1.00 95.88 96 ARG A CA 1
ATOM 802 C C . ARG A 1 96 ? -9.784 6.292 12.389 1.00 95.88 96 ARG A C 1
ATOM 804 O O . ARG A 1 96 ? -10.185 6.482 13.535 1.00 95.88 96 ARG A O 1
ATOM 811 N N . ARG A 1 97 ? -10.493 6.600 11.301 1.00 96.25 97 ARG A N 1
ATOM 812 C CA . ARG A 1 97 ? -11.843 7.167 11.348 1.00 96.25 97 ARG A CA 1
ATOM 813 C C . ARG A 1 97 ? -12.801 6.223 12.068 1.00 96.25 97 ARG A C 1
ATOM 815 O O . ARG A 1 97 ? -13.484 6.656 12.991 1.00 96.25 97 ARG A O 1
ATOM 822 N N . THR A 1 98 ? -12.787 4.946 11.700 1.00 96.19 98 THR A N 1
ATOM 823 C CA . THR A 1 98 ? -13.633 3.908 12.302 1.00 96.19 98 THR A CA 1
ATOM 824 C C . THR A 1 98 ? -13.365 3.782 13.803 1.00 96.19 98 THR A C 1
ATOM 826 O O . THR A 1 98 ? -14.298 3.785 14.602 1.00 96.19 98 THR A O 1
ATOM 829 N N . LEU A 1 99 ? -12.092 3.755 14.221 1.00 96.25 99 LEU A N 1
ATOM 830 C CA . LEU A 1 99 ? -11.726 3.706 15.641 1.00 96.25 99 LEU A CA 1
ATOM 831 C C . LEU A 1 99 ? -12.159 4.964 16.416 1.00 96.25 99 LEU A C 1
ATOM 833 O O . LEU A 1 99 ? -12.580 4.862 17.570 1.00 96.25 99 LEU A O 1
ATOM 837 N N . ALA A 1 100 ? -12.050 6.144 15.800 1.00 96.00 100 ALA A N 1
ATOM 838 C CA . ALA A 1 100 ? -12.439 7.413 16.415 1.00 96.00 100 ALA A CA 1
ATOM 839 C C . ALA A 1 100 ? -13.961 7.552 16.579 1.00 96.00 100 ALA A C 1
ATOM 841 O O . ALA A 1 100 ? -14.416 8.157 17.545 1.00 96.00 100 ALA A O 1
ATOM 842 N N . GLN A 1 101 ? -14.740 6.989 15.652 1.00 96.31 101 GLN A N 1
ATOM 843 C CA . GLN A 1 101 ? -16.205 7.010 15.691 1.00 96.31 101 GLN A CA 1
ATOM 844 C C . GLN A 1 101 ? -16.799 5.970 16.652 1.00 96.31 101 GLN A C 1
ATOM 846 O O . GLN A 1 101 ? -17.955 6.097 17.049 1.00 96.31 101 GLN A O 1
ATOM 851 N N . LEU A 1 102 ? -16.029 4.950 17.037 1.00 94.88 102 LEU A N 1
ATOM 852 C CA . LEU A 1 102 ? -16.502 3.888 17.916 1.00 94.88 102 LEU A CA 1
ATOM 853 C C . LEU A 1 102 ? -16.633 4.384 19.374 1.00 94.88 102 LEU A C 1
ATOM 855 O O . LEU A 1 102 ? -15.615 4.759 19.967 1.00 94.88 102 LEU A O 1
ATOM 859 N N . PRO A 1 103 ? -17.830 4.337 19.998 1.00 95.06 103 PRO A N 1
ATOM 860 C CA . PRO A 1 103 ? -18.032 4.849 21.354 1.00 95.06 103 PRO A CA 1
ATOM 861 C C . PRO A 1 103 ? -17.123 4.180 22.391 1.00 95.06 103 PRO A C 1
ATOM 863 O O . PRO A 1 103 ? -16.922 2.964 22.355 1.00 95.06 103 PRO A O 1
ATOM 866 N N . SER A 1 104 ? -16.630 4.952 23.362 1.00 93.81 104 SER A N 1
ATOM 867 C CA . SER A 1 104 ? -15.791 4.473 24.476 1.00 93.81 104 SER A CA 1
ATOM 868 C C . SER A 1 104 ? -16.614 3.798 25.583 1.00 93.81 104 SER A C 1
ATOM 870 O O . SER A 1 104 ? -16.515 4.155 26.753 1.00 93.81 104 SER A O 1
ATOM 872 N N . LEU A 1 105 ? -17.460 2.842 25.204 1.00 95.81 105 LEU A N 1
ATOM 873 C CA . LEU A 1 105 ? -18.275 2.048 26.123 1.00 95.81 105 LEU A CA 1
ATOM 874 C C . LEU A 1 105 ? -17.587 0.705 26.412 1.00 95.81 105 LEU A C 1
ATOM 876 O O . LEU A 1 105 ? -16.948 0.164 25.505 1.00 95.81 105 LEU A O 1
ATOM 880 N N . PRO A 1 106 ? -17.763 0.107 27.608 1.00 95.19 106 PRO A N 1
ATOM 881 C CA . PRO A 1 106 ? -17.174 -1.194 27.935 1.00 95.19 106 PRO A CA 1
ATOM 882 C C . PRO A 1 106 ? -17.507 -2.294 26.917 1.00 95.19 106 PRO A C 1
ATOM 884 O O . PRO A 1 106 ? -16.636 -3.095 26.582 1.00 95.19 106 PRO A O 1
ATOM 887 N N . ALA A 1 107 ? -18.719 -2.269 26.348 1.00 94.88 107 ALA A N 1
ATOM 888 C CA . ALA A 1 107 ? -19.166 -3.195 25.302 1.00 94.88 107 ALA A CA 1
ATOM 889 C C . ALA A 1 107 ? -18.318 -3.135 24.014 1.00 94.88 107 ALA A C 1
ATOM 891 O O . ALA A 1 107 ? -18.230 -4.117 23.286 1.00 94.88 107 ALA A O 1
ATOM 892 N N . ASN A 1 108 ? -17.651 -2.006 23.750 1.00 95.50 108 ASN A N 1
ATOM 893 C CA . ASN A 1 108 ? -16.806 -1.811 22.573 1.00 95.50 108 ASN A CA 1
ATOM 894 C C . ASN A 1 108 ? -15.322 -2.083 22.845 1.00 95.50 108 ASN A C 1
ATOM 896 O O . ASN A 1 108 ? -14.517 -1.944 21.927 1.00 95.50 108 ASN A O 1
ATOM 900 N N . THR A 1 109 ? -14.931 -2.450 24.071 1.00 96.38 109 THR A N 1
ATOM 901 C CA . THR A 1 109 ? -13.517 -2.635 24.448 1.00 96.38 109 THR A CA 1
ATOM 902 C C . THR A 1 109 ? -12.802 -3.594 23.501 1.00 96.38 109 THR A C 1
ATOM 904 O O . THR A 1 109 ? -11.766 -3.241 22.941 1.00 96.38 109 THR A O 1
ATOM 907 N N . THR A 1 110 ? -13.391 -4.764 23.243 1.00 95.25 110 THR A N 1
ATOM 908 C CA . THR A 1 110 ? -12.836 -5.764 22.318 1.00 95.25 110 THR A CA 1
ATOM 909 C C . THR A 1 110 ? -12.660 -5.186 20.916 1.00 95.25 110 THR A C 1
ATOM 911 O O . THR A 1 110 ? -11.562 -5.221 20.361 1.00 95.25 110 THR A O 1
ATOM 914 N N . ARG A 1 111 ? -13.700 -4.536 20.377 1.00 94.56 111 ARG A N 1
ATOM 915 C CA . ARG A 1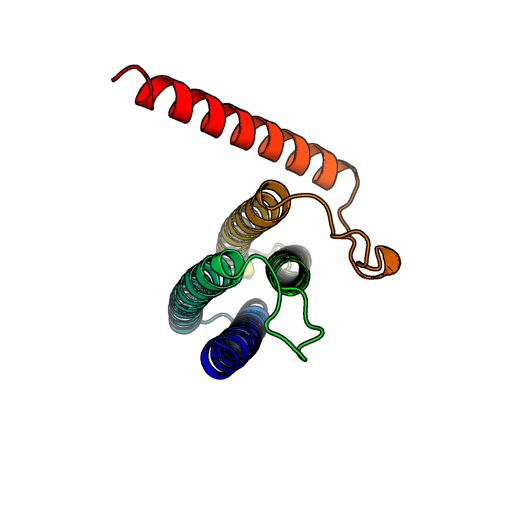 111 ? -13.656 -3.954 19.031 1.00 94.56 111 ARG A CA 1
ATOM 916 C C . ARG A 1 111 ? -12.630 -2.826 18.907 1.00 94.56 111 ARG A C 1
ATOM 918 O O . ARG A 1 111 ? -11.961 -2.703 17.883 1.00 94.56 111 ARG A O 1
ATOM 925 N N . ARG A 1 112 ? -12.476 -2.004 19.948 1.00 95.88 112 ARG A N 1
ATOM 926 C CA . ARG A 1 112 ? -11.453 -0.950 20.004 1.00 95.88 112 ARG A CA 1
ATOM 927 C C . ARG A 1 112 ? -10.048 -1.545 19.999 1.00 95.88 112 ARG A C 1
ATOM 929 O O . ARG A 1 112 ? -9.189 -1.019 19.294 1.00 95.88 112 ARG A O 1
ATOM 936 N N . THR A 1 113 ? -9.821 -2.632 20.736 1.00 95.75 113 THR A N 1
ATOM 937 C CA . THR A 1 113 ? -8.540 -3.355 20.746 1.00 95.75 113 THR A CA 1
ATOM 938 C C . THR A 1 113 ? -8.213 -3.912 19.361 1.00 95.75 113 THR A C 1
ATOM 940 O O . THR A 1 113 ? -7.120 -3.676 18.851 1.00 95.75 113 THR A O 1
ATOM 943 N N . GLU A 1 114 ? -9.174 -4.558 18.700 1.00 94.44 114 GLU A N 1
ATOM 944 C CA . GLU A 1 114 ? -9.010 -5.069 17.332 1.00 94.44 114 GLU A CA 1
ATOM 945 C C . GLU A 1 114 ? -8.693 -3.962 16.325 1.00 94.44 114 GLU A C 1
ATOM 947 O O . GLU A 1 114 ? -7.712 -4.053 15.592 1.00 94.44 114 GLU A O 1
ATOM 952 N N . LEU A 1 115 ? -9.488 -2.887 16.300 1.00 95.31 115 LEU A N 1
ATOM 953 C CA . LEU A 1 115 ? -9.261 -1.759 15.395 1.00 95.31 115 LEU A CA 1
ATOM 954 C C . LEU A 1 115 ? -7.930 -1.059 15.677 1.00 95.31 115 LEU A C 1
ATOM 956 O O . LEU A 1 115 ? -7.294 -0.570 14.749 1.00 95.31 115 LEU A O 1
ATOM 960 N N . SER A 1 116 ? -7.482 -1.037 16.934 1.00 96.56 116 SER A N 1
ATOM 961 C CA . SER A 1 116 ? -6.158 -0.522 17.293 1.00 96.56 116 SER A CA 1
ATOM 962 C C . SER A 1 116 ? -5.040 -1.402 16.730 1.00 96.56 116 SER A C 1
ATOM 964 O O . SER A 1 116 ? -4.055 -0.872 16.217 1.00 96.56 116 SER A O 1
ATOM 966 N N . ALA A 1 117 ? -5.201 -2.729 16.754 1.00 95.12 117 ALA A N 1
ATOM 967 C CA . ALA A 1 117 ? -4.259 -3.655 16.127 1.00 95.12 117 ALA A CA 1
ATOM 968 C C . ALA A 1 117 ? -4.247 -3.506 14.593 1.00 95.12 117 ALA A C 1
ATOM 970 O O . ALA A 1 117 ? -3.178 -3.374 13.995 1.00 95.12 117 ALA A O 1
ATOM 971 N N . VAL A 1 118 ? -5.425 -3.425 13.960 1.00 94.50 118 VAL A N 1
ATOM 972 C CA . VAL A 1 118 ? -5.566 -3.157 12.515 1.00 94.50 118 VAL A CA 1
ATOM 973 C C . VAL A 1 118 ? -4.908 -1.829 12.144 1.00 94.50 118 VAL A C 1
ATOM 975 O O . VAL A 1 118 ? -4.183 -1.754 11.154 1.00 94.50 118 VAL A O 1
ATOM 978 N N . LEU A 1 119 ? -5.106 -0.792 12.957 1.00 95.62 119 LEU A N 1
ATOM 979 C CA . LEU A 1 119 ? -4.479 0.509 12.767 1.00 95.62 119 LEU A CA 1
ATOM 980 C C . LEU A 1 119 ? -2.950 0.429 12.870 1.00 95.62 119 LEU A C 1
ATOM 982 O O . LEU A 1 119 ? -2.255 1.042 12.060 1.00 95.62 119 LEU A O 1
ATOM 986 N N . GLY A 1 120 ? -2.419 -0.330 13.831 1.00 95.62 120 GLY A N 1
ATOM 987 C CA . GLY A 1 120 ? -0.983 -0.592 13.940 1.00 95.62 120 GLY A CA 1
ATOM 988 C C . GLY A 1 120 ? -0.414 -1.201 12.657 1.00 95.62 120 GLY A C 1
ATOM 989 O O . GLY A 1 120 ? 0.553 -0.676 12.102 1.00 95.62 120 GLY A O 1
ATOM 990 N N . ASN A 1 121 ? -1.072 -2.236 12.130 1.00 94.00 121 ASN A N 1
ATOM 991 C CA . ASN A 1 121 ? -0.684 -2.875 10.871 1.00 94.00 121 ASN A CA 1
ATOM 992 C C . ASN A 1 121 ? -0.780 -1.905 9.683 1.00 94.00 121 ASN A C 1
ATOM 994 O O . ASN A 1 121 ? 0.175 -1.774 8.924 1.00 94.00 121 ASN A O 1
ATOM 998 N N . ALA A 1 122 ? -1.872 -1.141 9.574 1.00 94.44 122 ALA A N 1
ATOM 999 C CA . ALA A 1 122 ? -2.063 -0.161 8.505 1.00 94.44 122 ALA A CA 1
ATOM 1000 C C . ALA A 1 122 ? -0.989 0.943 8.503 1.00 94.44 122 ALA A C 1
ATOM 1002 O O . ALA A 1 122 ? -0.574 1.405 7.441 1.00 94.44 122 ALA A O 1
ATOM 1003 N N . ILE A 1 123 ? -0.511 1.367 9.681 1.00 95.25 123 ILE A N 1
ATOM 1004 C CA . ILE A 1 123 ? 0.610 2.313 9.794 1.00 95.25 123 ILE A CA 1
ATOM 1005 C C . ILE A 1 123 ? 1.889 1.696 9.222 1.00 95.25 123 ILE A C 1
ATOM 1007 O O . ILE A 1 123 ? 2.601 2.371 8.478 1.00 95.25 123 ILE A O 1
ATOM 1011 N N . HIS A 1 124 ? 2.186 0.443 9.569 1.00 95.06 124 HIS A N 1
ATOM 1012 C CA . HIS A 1 124 ? 3.367 -0.258 9.067 1.00 95.06 124 HIS A CA 1
ATOM 1013 C C . HIS A 1 124 ? 3.303 -0.493 7.555 1.00 95.06 124 HIS A C 1
ATOM 1015 O O . HIS A 1 124 ? 4.289 -0.225 6.865 1.00 95.06 124 HIS A O 1
ATOM 1021 N N . ASP A 1 125 ? 2.151 -0.917 7.036 1.00 94.06 125 ASP A N 1
ATOM 1022 C CA . ASP A 1 125 ? 1.935 -1.124 5.602 1.00 94.06 125 ASP A CA 1
ATOM 1023 C C . ASP A 1 125 ? 2.111 0.187 4.827 1.00 94.06 125 ASP A C 1
ATOM 1025 O O . ASP A 1 125 ? 2.899 0.248 3.884 1.00 94.06 125 ASP A O 1
ATOM 1029 N N . PHE A 1 126 ? 1.484 1.278 5.284 1.00 95.44 126 PHE A N 1
ATOM 1030 C CA . PHE A 1 126 ? 1.650 2.588 4.652 1.00 95.44 126 PHE A CA 1
ATOM 1031 C C . PHE A 1 126 ? 3.104 3.078 4.682 1.00 95.44 126 PHE A C 1
ATOM 1033 O O . PHE A 1 126 ? 3.602 3.598 3.686 1.00 95.44 126 PHE A O 1
ATOM 1040 N N . GLN A 1 127 ? 3.821 2.898 5.796 1.00 95.88 127 GLN A N 1
ATOM 1041 C CA . GLN A 1 127 ? 5.241 3.261 5.879 1.00 95.88 127 GLN A CA 1
ATOM 1042 C C . GLN A 1 127 ? 6.095 2.484 4.875 1.00 95.88 127 GLN A C 1
ATOM 1044 O O . GLN A 1 127 ? 6.930 3.079 4.196 1.00 95.88 127 GLN A O 1
ATOM 1049 N N . ARG A 1 128 ? 5.886 1.169 4.773 1.00 95.25 128 ARG A N 1
ATOM 1050 C CA . ARG A 1 128 ? 6.600 0.296 3.834 1.00 95.25 128 ARG A CA 1
ATOM 1051 C C . ARG A 1 128 ? 6.342 0.710 2.385 1.00 95.25 128 ARG A C 1
ATOM 1053 O O . ARG A 1 128 ? 7.287 0.834 1.603 1.00 95.25 128 ARG A O 1
ATOM 1060 N N . ASP A 1 129 ? 5.082 0.945 2.043 1.00 95.00 129 ASP A N 1
ATOM 1061 C CA . ASP A 1 129 ? 4.668 1.333 0.696 1.00 95.00 129 ASP A CA 1
ATOM 1062 C C . ASP A 1 129 ? 5.197 2.736 0.343 1.00 95.00 129 ASP A C 1
ATOM 1064 O O . ASP A 1 129 ? 5.735 2.950 -0.744 1.00 95.00 129 ASP A O 1
ATOM 1068 N N . TYR A 1 130 ? 5.159 3.671 1.301 1.00 95.31 130 TYR A N 1
ATOM 1069 C CA . TYR A 1 130 ? 5.774 4.991 1.166 1.00 95.31 130 TYR A CA 1
ATOM 1070 C C . TYR A 1 130 ? 7.281 4.897 0.924 1.00 95.31 130 TYR A C 1
ATOM 1072 O O . TYR A 1 130 ? 7.798 5.531 0.008 1.00 95.31 130 TYR A O 1
ATOM 1080 N N . PHE A 1 131 ? 8.007 4.100 1.713 1.00 95.38 131 PHE A N 1
ATOM 1081 C CA . PHE A 1 131 ? 9.453 3.945 1.536 1.00 95.38 131 PHE A CA 1
ATOM 1082 C C . PHE A 1 131 ? 9.787 3.334 0.182 1.00 95.38 131 PHE A C 1
ATOM 1084 O O . PHE A 1 131 ? 10.728 3.793 -0.452 1.00 95.38 131 PHE A O 1
ATOM 1091 N N . SER A 1 132 ? 8.982 2.385 -0.296 1.00 93.94 132 SER A N 1
ATOM 1092 C CA . SER A 1 132 ? 9.150 1.790 -1.626 1.00 93.94 132 SER A CA 1
ATOM 1093 C C . SER A 1 132 ? 9.010 2.838 -2.736 1.00 93.94 132 SER A C 1
ATOM 1095 O O . SER A 1 132 ? 9.876 2.925 -3.605 1.00 93.94 132 SER A O 1
ATOM 1097 N N . LEU A 1 133 ? 7.992 3.707 -2.660 1.00 94.12 133 LEU A N 1
ATOM 1098 C CA . LEU A 1 133 ? 7.834 4.839 -3.583 1.00 94.12 133 LEU A CA 1
ATOM 1099 C C . LEU A 1 133 ? 9.029 5.805 -3.518 1.00 94.12 133 LEU A C 1
ATOM 1101 O O . LEU A 1 133 ? 9.537 6.247 -4.546 1.00 94.12 133 LEU A O 1
ATOM 1105 N N . ARG A 1 134 ? 9.497 6.136 -2.310 1.00 93.81 134 ARG A N 1
ATOM 1106 C CA . ARG A 1 134 ? 10.615 7.073 -2.109 1.00 93.81 134 ARG A CA 1
ATOM 1107 C C . ARG A 1 134 ? 11.956 6.509 -2.564 1.00 93.81 134 ARG A C 1
ATOM 1109 O O . ARG A 1 134 ? 12.765 7.255 -3.106 1.00 93.81 134 ARG A O 1
ATOM 1116 N N . ASP A 1 135 ? 12.180 5.219 -2.351 1.00 93.69 135 ASP A N 1
ATOM 1117 C CA . ASP A 1 135 ? 13.387 4.518 -2.781 1.00 93.69 135 ASP A CA 1
ATOM 1118 C C . ASP A 1 135 ? 13.446 4.343 -4.297 1.00 93.69 135 ASP A C 1
ATOM 1120 O O . ASP A 1 135 ? 14.545 4.289 -4.847 1.00 93.69 135 ASP A O 1
ATOM 1124 N N . TYR A 1 136 ? 12.293 4.288 -4.971 1.00 92.25 136 TYR A N 1
ATOM 1125 C CA . TYR A 1 136 ? 12.239 4.305 -6.429 1.00 92.25 136 TYR A CA 1
ATOM 1126 C C . TYR A 1 136 ? 12.697 5.655 -7.003 1.00 92.25 136 TYR A C 1
ATOM 1128 O O . TYR A 1 136 ? 13.499 5.683 -7.935 1.00 92.25 136 TYR A O 1
ATOM 1136 N N . GLY A 1 137 ? 12.251 6.771 -6.417 1.00 92.12 137 GLY A N 1
ATOM 1137 C CA . GLY A 1 137 ? 12.769 8.099 -6.743 1.00 92.12 137 GLY A CA 1
ATOM 1138 C C . GLY A 1 137 ? 11.700 9.183 -6.902 1.00 92.12 137 GLY A C 1
ATOM 1139 O O . GLY A 1 137 ? 10.547 9.003 -6.502 1.00 92.12 137 GLY A O 1
ATOM 1140 N N . PRO A 1 138 ? 12.082 10.359 -7.434 1.00 90.00 138 PRO A N 1
ATOM 1141 C CA . PRO A 1 138 ? 11.132 11.420 -7.748 1.00 90.00 138 PRO A CA 1
ATOM 1142 C C . PRO A 1 138 ? 10.183 11.009 -8.891 1.00 90.00 138 PRO A C 1
ATOM 1144 O O . PRO A 1 138 ? 10.501 10.093 -9.653 1.00 90.00 138 PRO A O 1
ATOM 1147 N N . PRO A 1 139 ? 9.027 11.685 -9.029 1.00 87.75 139 PRO A N 1
ATOM 1148 C CA . PRO A 1 139 ? 8.156 11.493 -10.184 1.00 87.75 139 PRO A CA 1
ATOM 1149 C C . PRO A 1 139 ? 8.910 11.754 -11.500 1.00 87.75 139 PRO A C 1
ATOM 1151 O O . PRO A 1 139 ? 9.722 12.684 -11.549 1.00 87.75 139 PRO A O 1
ATOM 1154 N N . PRO A 1 140 ? 8.646 10.972 -12.566 1.00 86.62 140 PRO A N 1
ATOM 1155 C CA . PRO A 1 140 ? 9.135 11.274 -13.910 1.00 86.62 140 PRO A CA 1
ATOM 1156 C C . PRO A 1 140 ? 8.728 12.686 -14.356 1.00 86.62 140 PRO A C 1
ATOM 1158 O O . PRO A 1 140 ? 7.682 13.185 -13.950 1.00 86.62 140 PRO A O 1
ATOM 1161 N N . SER A 1 141 ? 9.517 13.325 -15.222 1.00 81.94 141 SER A N 1
ATOM 1162 C CA . SER A 1 141 ? 9.274 14.706 -15.687 1.00 81.94 141 SER A CA 1
ATOM 1163 C C . SER A 1 141 ? 7.929 14.902 -16.394 1.00 81.94 141 SER A C 1
ATOM 1165 O O . SER A 1 141 ? 7.388 16.001 -16.402 1.00 81.94 141 SER A O 1
ATOM 1167 N N . GLU A 1 142 ? 7.391 13.833 -16.974 1.00 78.94 142 GLU A N 1
ATOM 1168 C CA . GLU A 1 142 ? 6.102 13.792 -17.673 1.00 78.94 142 GLU A CA 1
ATOM 1169 C C . GLU A 1 142 ? 4.912 13.585 -16.717 1.00 78.94 142 GLU A C 1
ATOM 1171 O O . GLU A 1 142 ? 3.761 13.546 -17.147 1.00 78.94 142 GLU A O 1
ATOM 1176 N N . PHE A 1 143 ? 5.172 13.405 -15.420 1.00 77.88 143 PHE A N 1
ATOM 1177 C CA . PHE A 1 143 ? 4.149 13.089 -14.434 1.00 77.88 143 PHE A CA 1
ATOM 1178 C C . PHE A 1 143 ? 3.474 14.365 -13.922 1.00 77.88 143 PHE A C 1
ATOM 1180 O O . PHE A 1 143 ? 4.113 15.208 -13.289 1.00 77.88 143 PHE A O 1
ATOM 1187 N N . ASP A 1 144 ? 2.165 14.489 -14.147 1.00 73.38 144 ASP A N 1
ATOM 1188 C CA . ASP A 1 144 ? 1.388 15.583 -13.573 1.00 73.38 144 ASP A CA 1
ATOM 1189 C C . ASP A 1 144 ? 1.337 15.448 -12.040 1.00 73.38 144 ASP A C 1
ATOM 1191 O O . ASP A 1 144 ? 0.801 14.495 -11.461 1.00 73.38 144 ASP A O 1
ATOM 1195 N N . THR A 1 145 ? 1.940 16.419 -11.362 1.00 63.91 145 THR A N 1
ATOM 1196 C CA . THR A 1 145 ? 2.044 16.440 -9.900 1.00 63.91 145 THR A CA 1
ATOM 1197 C C . THR A 1 145 ? 0.740 16.858 -9.223 1.00 63.91 145 THR A C 1
ATOM 1199 O O . THR A 1 145 ? 0.572 16.572 -8.034 1.00 63.91 145 THR A O 1
ATOM 1202 N N . ALA A 1 146 ? -0.205 17.460 -9.957 1.00 58.25 146 ALA A N 1
ATOM 1203 C CA . ALA A 1 146 ? -1.457 17.970 -9.398 1.00 58.25 146 ALA A CA 1
ATOM 1204 C C . ALA A 1 146 ? -2.362 16.862 -8.826 1.00 58.25 146 ALA A C 1
ATOM 1206 O O . ALA A 1 146 ? -3.066 17.085 -7.842 1.00 58.25 146 ALA A O 1
ATOM 1207 N N . HIS A 1 147 ? -2.291 15.650 -9.379 1.00 53.38 147 HIS A N 1
ATOM 1208 C CA . HIS A 1 147 ? -3.158 14.520 -9.016 1.00 53.38 147 HIS A CA 1
ATOM 1209 C C . HIS A 1 147 ? -2.489 13.508 -8.071 1.00 53.38 147 HIS A C 1
ATOM 1211 O O . HIS A 1 147 ? -3.072 12.486 -7.714 1.00 53.38 147 HIS A O 1
ATOM 1217 N N . SER A 1 148 ? -1.260 13.801 -7.645 1.00 55.75 148 SER A N 1
ATOM 1218 C CA . SER A 1 148 ? -0.299 12.765 -7.248 1.00 55.75 148 SER A CA 1
ATOM 1219 C C . SER A 1 148 ? 0.244 12.930 -5.833 1.00 55.75 148 SER A C 1
ATOM 1221 O O . SER A 1 148 ? 1.165 12.225 -5.418 1.00 55.75 148 SER A O 1
ATOM 1223 N N . SER A 1 149 ? -0.293 13.887 -5.077 1.00 65.19 149 SER A N 1
ATOM 1224 C CA . SER A 1 149 ? 0.195 14.154 -3.730 1.00 65.19 149 SER A CA 1
ATOM 1225 C C . SER A 1 149 ? -0.468 13.226 -2.713 1.00 65.19 149 SER A C 1
ATOM 1227 O O . SER A 1 149 ? -1.686 13.218 -2.546 1.00 65.19 149 SER A O 1
ATOM 1229 N N . LEU A 1 150 ? 0.353 12.459 -1.991 1.00 74.44 150 LEU A N 1
ATOM 1230 C CA . LEU A 1 150 ? -0.054 11.874 -0.717 1.00 74.44 150 LEU A CA 1
ATOM 1231 C C . LEU A 1 150 ? -0.428 13.031 0.214 1.00 74.44 150 LEU A C 1
ATOM 1233 O O . LEU A 1 150 ? 0.439 13.787 0.666 1.00 74.44 150 LEU A O 1
ATOM 1237 N N . VAL A 1 151 ? -1.724 13.200 0.473 1.00 76.44 151 VAL A N 1
ATOM 1238 C CA . VAL A 1 151 ? -2.229 14.294 1.308 1.00 76.44 151 VAL A CA 1
ATOM 1239 C C . VAL A 1 151 ? -1.990 13.931 2.769 1.00 76.44 151 VAL A C 1
ATOM 1241 O O . VAL A 1 151 ? -2.845 13.356 3.437 1.00 76.44 151 VAL A O 1
ATOM 1244 N N . LEU A 1 152 ? -0.788 14.215 3.262 1.00 75.88 152 LEU A N 1
ATOM 1245 C CA . LEU A 1 152 ? -0.422 14.028 4.663 1.00 75.88 152 LEU A CA 1
ATOM 1246 C C . LEU A 1 152 ? -0.521 15.349 5.413 1.00 75.88 152 LEU A C 1
ATOM 1248 O O . LEU A 1 152 ? -0.076 16.392 4.927 1.00 75.88 152 LEU A O 1
ATOM 1252 N N . ARG A 1 153 ? -1.031 15.304 6.648 1.00 81.75 153 ARG A N 1
ATOM 1253 C CA . ARG A 1 153 ? -0.944 16.467 7.538 1.00 81.75 153 ARG A CA 1
ATOM 1254 C C . ARG A 1 153 ? 0.525 16.756 7.836 1.00 81.75 153 ARG A C 1
ATOM 1256 O O . ARG A 1 153 ? 1.329 15.831 7.951 1.00 81.75 153 ARG A O 1
ATOM 1263 N N . LEU A 1 154 ? 0.878 18.028 8.023 1.00 78.56 154 LEU A N 1
ATOM 1264 C CA . LEU A 1 154 ? 2.271 18.439 8.238 1.00 78.56 154 LEU A CA 1
ATOM 1265 C C . LEU A 1 154 ? 2.997 17.628 9.338 1.00 78.56 154 LEU A C 1
ATOM 1267 O O . LEU A 1 154 ? 4.098 17.148 9.065 1.00 78.56 154 LEU A O 1
ATOM 1271 N N . PRO A 1 155 ? 2.406 17.369 10.524 1.00 81.88 155 PRO A N 1
ATOM 1272 C CA . PRO A 1 155 ? 3.071 16.563 11.552 1.00 81.88 155 PRO A CA 1
ATOM 1273 C C . PRO A 1 155 ? 3.305 15.109 11.123 1.00 81.88 155 PRO A C 1
ATOM 1275 O O . PRO A 1 155 ? 4.340 14.519 11.431 1.00 81.88 155 PRO A O 1
ATOM 1278 N N . GLU A 1 156 ? 2.359 14.526 10.384 1.00 83.81 156 GLU A N 1
ATOM 1279 C CA . GLU A 1 156 ? 2.464 13.158 9.871 1.00 83.81 156 GLU A CA 1
ATOM 1280 C C . GLU A 1 156 ? 3.555 13.063 8.813 1.00 83.81 156 GLU A C 1
ATOM 1282 O O . GLU A 1 156 ? 4.365 12.139 8.852 1.00 83.81 156 GLU A O 1
ATOM 1287 N N . ARG A 1 157 ? 3.627 14.061 7.927 1.00 86.50 157 ARG A N 1
ATOM 1288 C CA . ARG A 1 157 ? 4.683 14.184 6.924 1.00 86.50 157 ARG A CA 1
ATOM 1289 C C . ARG A 1 157 ? 6.059 14.291 7.575 1.00 86.50 157 ARG A C 1
ATOM 1291 O O . ARG A 1 157 ? 6.959 13.557 7.186 1.00 86.50 157 ARG A O 1
ATOM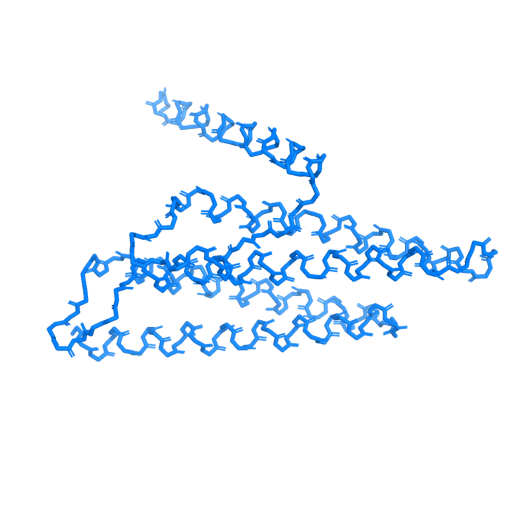 1298 N N . ILE A 1 158 ? 6.225 15.151 8.584 1.00 86.69 158 ILE A N 1
ATOM 1299 C CA . ILE A 1 158 ? 7.498 15.302 9.313 1.00 86.69 158 ILE A CA 1
ATOM 1300 C C . ILE A 1 158 ? 7.914 13.972 9.950 1.00 86.69 158 ILE A C 1
ATOM 1302 O O . ILE A 1 158 ? 9.053 13.535 9.782 1.00 86.69 158 ILE A O 1
ATOM 1306 N N . LYS A 1 159 ? 6.986 13.300 10.644 1.00 91.81 159 LYS A N 1
ATOM 1307 C CA . LYS A 1 159 ? 7.247 11.997 11.268 1.00 91.81 159 LYS A CA 1
ATOM 1308 C C . LYS A 1 159 ? 7.642 10.948 10.229 1.00 91.81 159 LYS A C 1
ATOM 1310 O O . LYS A 1 159 ? 8.603 10.212 10.439 1.00 91.81 159 LYS A O 1
ATOM 1315 N N . LEU A 1 160 ? 6.913 10.878 9.119 1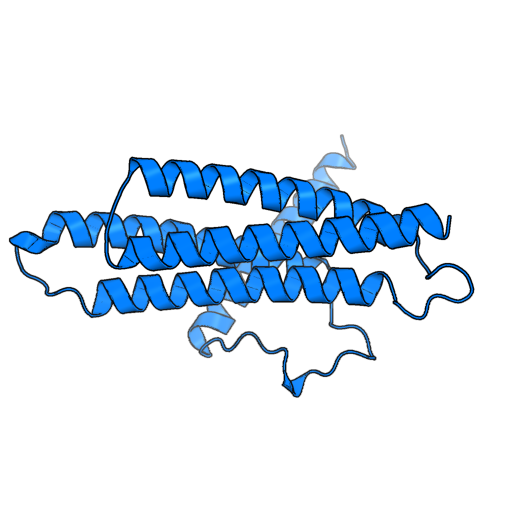.00 91.81 160 LEU A N 1
ATOM 1316 C CA . LEU A 1 160 ? 7.156 9.907 8.059 1.00 91.81 160 LEU A CA 1
ATOM 1317 C C . LEU A 1 160 ? 8.505 10.144 7.366 1.00 91.81 160 LEU A C 1
ATOM 1319 O O . LEU A 1 160 ? 9.254 9.195 7.155 1.00 91.81 160 LEU A O 1
ATOM 1323 N N . GLU A 1 161 ? 8.861 11.401 7.098 1.00 92.56 161 GLU A N 1
ATOM 1324 C CA . GLU A 1 161 ? 10.172 11.780 6.561 1.00 92.56 161 GLU A CA 1
ATOM 1325 C C . GLU A 1 161 ? 11.316 11.444 7.523 1.00 92.56 161 GLU A C 1
ATOM 1327 O O . GLU A 1 161 ? 12.350 10.928 7.098 1.00 92.56 161 GLU A O 1
ATOM 1332 N N . ALA A 1 162 ? 11.145 11.680 8.826 1.00 94.38 162 ALA A N 1
ATOM 1333 C CA . ALA A 1 162 ? 12.143 11.296 9.823 1.00 94.38 162 ALA A CA 1
ATOM 1334 C C . ALA A 1 162 ? 12.371 9.773 9.840 1.00 94.38 162 ALA A C 1
ATOM 1336 O O . ALA A 1 162 ? 13.516 9.311 9.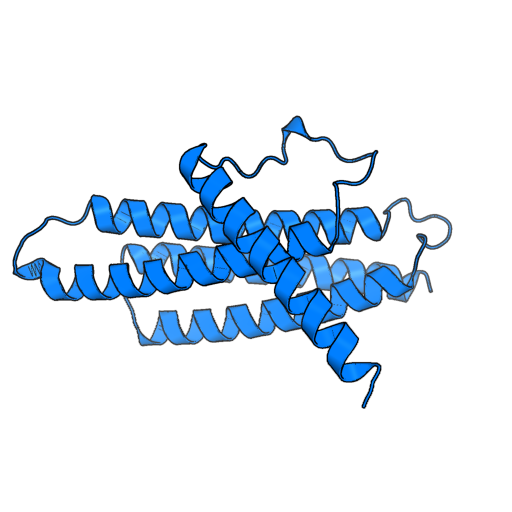855 1.00 94.38 162 ALA A O 1
ATOM 1337 N N . LEU A 1 163 ? 11.290 8.988 9.775 1.00 95.31 163 LEU A N 1
ATOM 1338 C CA . LEU A 1 163 ? 11.372 7.529 9.685 1.00 95.31 163 LEU A CA 1
ATOM 1339 C C . LEU A 1 163 ? 12.024 7.073 8.373 1.00 95.31 163 LEU A C 1
ATOM 1341 O O . LEU A 1 163 ? 12.874 6.183 8.407 1.00 95.31 163 LEU A O 1
ATOM 1345 N N . TYR A 1 164 ? 11.698 7.709 7.245 1.00 95.69 164 TYR A N 1
ATOM 1346 C CA . TYR A 1 164 ? 12.316 7.407 5.954 1.00 95.69 164 TYR A CA 1
ATOM 1347 C C . TYR A 1 164 ? 13.824 7.675 5.968 1.00 95.69 164 TYR A C 1
ATOM 1349 O O . TYR A 1 164 ? 14.616 6.828 5.559 1.00 95.69 164 TYR A O 1
ATOM 1357 N N . ARG A 1 165 ? 14.256 8.820 6.511 1.00 95.00 165 ARG A N 1
ATOM 1358 C CA . ARG A 1 165 ? 15.684 9.149 6.654 1.00 95.00 165 ARG A CA 1
ATOM 1359 C C . ARG A 1 165 ? 16.425 8.106 7.488 1.00 95.00 165 ARG A C 1
ATOM 1361 O O . ARG A 1 165 ? 17.504 7.668 7.090 1.00 95.00 165 ARG A O 1
ATOM 1368 N N . ARG A 1 166 ? 15.832 7.668 8.606 1.00 95.62 166 ARG A N 1
ATOM 1369 C CA . ARG A 1 166 ? 16.378 6.580 9.432 1.00 95.62 166 ARG A CA 1
ATOM 1370 C C . ARG A 1 166 ? 16.480 5.274 8.641 1.00 95.62 166 ARG A C 1
ATOM 1372 O O . ARG A 1 166 ? 17.529 4.638 8.675 1.00 95.62 166 ARG A O 1
ATOM 1379 N N . HIS A 1 167 ? 15.423 4.890 7.926 1.00 93.62 167 HIS A N 1
ATOM 1380 C CA . HIS A 1 167 ? 15.403 3.689 7.088 1.00 93.62 167 HIS A CA 1
ATOM 1381 C C . HIS A 1 167 ? 16.514 3.715 6.028 1.00 93.62 167 HIS A C 1
ATOM 1383 O O . HIS A 1 167 ? 17.289 2.765 5.905 1.00 93.62 167 HIS A O 1
ATOM 1389 N N . ARG A 1 168 ? 16.654 4.839 5.318 1.00 94.19 168 ARG A N 1
ATOM 1390 C CA . ARG A 1 168 ? 17.693 5.043 4.305 1.00 94.19 168 ARG A CA 1
ATOM 1391 C C . ARG A 1 168 ? 19.097 4.917 4.895 1.00 94.19 168 ARG A C 1
ATOM 1393 O O . ARG A 1 168 ? 19.934 4.234 4.312 1.00 94.19 168 ARG A O 1
ATOM 1400 N N . LEU A 1 169 ? 19.346 5.512 6.064 1.00 94.50 169 LEU A N 1
ATOM 1401 C CA . LEU A 1 169 ? 20.635 5.398 6.753 1.00 94.50 169 LEU A CA 1
ATOM 1402 C C . LEU A 1 169 ? 20.950 3.943 7.133 1.00 94.50 169 LEU A C 1
ATOM 1404 O O . LEU A 1 169 ? 22.047 3.464 6.870 1.00 94.50 169 LEU A O 1
ATOM 1408 N N . GLN A 1 170 ? 19.976 3.212 7.683 1.00 93.81 170 GLN A N 1
ATOM 1409 C CA . GLN A 1 170 ? 20.146 1.795 8.027 1.00 93.81 170 GLN A CA 1
ATOM 1410 C C . GLN A 1 170 ? 20.477 0.933 6.802 1.00 93.81 170 GLN A C 1
ATOM 1412 O O . GLN A 1 170 ? 21.313 0.036 6.889 1.00 93.81 170 GLN A O 1
ATOM 1417 N N . ARG A 1 171 ? 19.853 1.205 5.648 1.00 91.62 171 ARG A N 1
ATOM 1418 C CA . ARG A 1 171 ? 20.179 0.514 4.392 1.00 91.62 171 ARG A CA 1
ATOM 1419 C C . ARG A 1 171 ? 21.601 0.805 3.916 1.00 91.62 171 ARG A C 1
ATOM 1421 O O . ARG A 1 171 ? 22.241 -0.101 3.392 1.00 91.62 171 ARG A O 1
ATOM 1428 N N . LEU A 1 172 ? 22.079 2.040 4.075 1.00 91.19 172 LEU A N 1
ATOM 1429 C CA . LEU A 1 172 ? 23.444 2.418 3.698 1.00 91.19 172 LEU A CA 1
ATOM 1430 C C . LEU A 1 172 ? 24.483 1.705 4.567 1.00 91.19 172 LEU A C 1
ATOM 1432 O O . LEU A 1 172 ? 25.404 1.115 4.017 1.00 91.19 172 LEU A O 1
ATOM 1436 N N . LEU A 1 173 ? 24.280 1.677 5.887 1.00 93.00 173 LEU A N 1
ATOM 1437 C CA . LEU A 1 173 ? 25.178 0.987 6.821 1.00 93.00 173 LEU A CA 1
ATOM 1438 C C . LEU A 1 173 ? 25.260 -0.523 6.538 1.00 93.00 173 LEU A C 1
ATOM 1440 O O . LEU A 1 173 ? 26.339 -1.091 6.443 1.00 93.00 173 LEU A O 1
ATOM 1444 N N . ARG A 1 174 ? 24.125 -1.180 6.271 1.00 89.25 174 ARG A N 1
ATOM 1445 C CA . ARG A 1 174 ? 24.131 -2.612 5.913 1.00 89.25 174 ARG A CA 1
ATOM 1446 C C . ARG A 1 174 ? 24.876 -2.914 4.612 1.00 89.25 174 ARG A C 1
ATOM 1448 O O . ARG A 1 174 ? 25.401 -4.007 4.443 1.00 89.25 174 ARG A O 1
ATOM 1455 N N . ARG A 1 175 ? 24.887 -1.976 3.660 1.00 83.44 175 ARG A N 1
ATOM 1456 C CA . ARG A 1 175 ? 25.628 -2.142 2.401 1.00 83.44 175 ARG A CA 1
ATOM 1457 C C . ARG A 1 175 ? 27.128 -2.013 2.606 1.00 83.44 175 ARG A C 1
ATOM 1459 O O . ARG A 1 175 ? 27.864 -2.703 1.915 1.00 83.44 175 ARG A O 1
ATOM 1466 N N . THR A 1 176 ? 27.566 -1.150 3.522 1.00 81.81 176 THR A N 1
ATOM 1467 C CA . THR A 1 176 ? 28.987 -1.037 3.848 1.00 81.81 176 THR A CA 1
ATOM 1468 C C . THR A 1 176 ? 29.478 -2.297 4.550 1.00 81.81 176 THR A C 1
ATOM 1470 O O . THR A 1 176 ? 30.490 -2.836 4.129 1.00 81.81 176 THR A O 1
ATOM 1473 N N . ASP A 1 177 ? 28.724 -2.849 5.502 1.00 75.19 177 ASP A N 1
ATOM 1474 C CA . ASP A 1 177 ? 29.131 -4.063 6.231 1.00 75.19 177 ASP A CA 1
ATOM 1475 C C . ASP A 1 177 ? 29.312 -5.278 5.299 1.00 75.19 177 ASP A C 1
ATOM 1477 O O . ASP A 1 177 ? 30.289 -6.020 5.405 1.00 75.19 177 ASP A O 1
ATOM 1481 N N . ASN A 1 178 ? 28.418 -5.431 4.316 1.00 68.00 178 ASN A N 1
ATOM 1482 C CA . ASN A 1 178 ? 28.499 -6.494 3.309 1.00 68.00 178 ASN A CA 1
ATOM 1483 C C . ASN A 1 178 ? 29.611 -6.286 2.266 1.00 68.00 178 ASN A C 1
ATOM 1485 O O . ASN A 1 178 ? 29.925 -7.221 1.541 1.00 68.00 178 ASN A O 1
ATOM 1489 N N . ALA A 1 179 ? 30.161 -5.076 2.127 1.00 66.50 179 ALA A N 1
ATOM 1490 C CA . ALA A 1 179 ? 31.252 -4.794 1.190 1.00 66.50 179 ALA A CA 1
ATOM 1491 C C . ALA A 1 179 ? 32.643 -5.055 1.799 1.00 66.50 179 ALA A C 1
ATOM 1493 O O . ALA A 1 179 ? 33.628 -5.090 1.066 1.00 66.50 179 ALA A O 1
ATOM 1494 N N . PHE A 1 180 ? 32.719 -5.220 3.124 1.00 59.75 180 PHE A N 1
ATOM 1495 C CA . PHE A 1 180 ? 33.951 -5.484 3.877 1.00 59.75 180 PHE A CA 1
ATOM 1496 C C . PHE A 1 180 ? 34.013 -6.905 4.471 1.00 59.75 180 PHE A C 1
ATOM 1498 O O . PHE A 1 180 ? 34.921 -7.188 5.251 1.00 59.75 180 PHE A O 1
ATOM 1505 N N . SER A 1 181 ? 33.058 -7.773 4.117 1.00 57.00 181 SER A N 1
ATOM 1506 C CA . SER A 1 181 ? 33.021 -9.203 4.469 1.00 57.00 181 SER A CA 1
ATOM 1507 C C . SER A 1 181 ? 33.328 -10.054 3.243 1.00 57.00 181 SER A C 1
ATOM 1509 O O . SER A 1 181 ? 34.008 -11.088 3.408 1.00 57.00 181 SER A O 1
#

Secondary structure (DSSP, 8-state):
-HHHHHHHHHHHHHHHHHHHHHHHHHHHHHHS--HHHHHHHHHHHHHHHHHHHHHHHHHHTT-SPPTT----HHHHHHHHHHHHHHHHHHHHHHHHHHHHHS---GGGHHHHHHHHHHHHHHHHHHHHHHHHHHHH-SPPTTS-GGG------HHHHHHHHHHHHHHHHHHHHHHHHHH--

Radius of gyration: 18.88 Å; Cα contacts (8 Å, |Δi|>4): 103; chains: 1; bounding box: 53×34×60 Å

Mean predicted aligned error: 4.97 Å

Organism: NCBI:txid181874